Protein AF-E1ZDJ0-F1 (afdb_monomer_lite)

InterPro domains:
  IPR007109 Brix domain [PS50833] (100-197)
  IPR044281 U3 snoRNP protein/Ribosome production factor 1 [PTHR22734] (3-136)

Secondary structure (DSSP, 8-state):
-HHHHHHHHHHHHHHHHHHHHHHHHHHHHHHHHHHHTTEEEPTT-SSEEEPTT---PPPPTTTTTTHHHHHHHHHT--TTTSSPPP-TTGGGTTBTTB---EEEE--SS--HHHHHHHHHHHHHSTTEEEE--SS-PPPPP--------S--------EEESS-TT-TTSPEEEE--TTSTTGGG-GGG--------

pLDDT: mean 73.9, std 16.55, range [31.48, 92.75]

Organism: Chlorella variabilis (NCBI:txid554065)

Sequence (197 aa):
MLRRNARLRREFLFRKSLEGKEKELYEKKRKIRQALEGAFWVPGTAELMLRAGGEGKPIPSELRREEAELRHQVELEDDNTAVPRTHIDDEYAHAGERDPKILITTSRDPSSRLVQFAKEVKLLFPNSQRVNRGGMMPKGAKSITLKECGPRFELKLYQIKLGTLDQPHAENEFVLRSYTNSAKRSKLATAEDEEQQ

Foldseek 3Di:
DVVVVVVVVVVVVVVVVCVVVLVVLLVLLVLLCLLCVQWDDDPPDPDTDGDVPDPSDPRPPVCVVVNVVSVVVNVVDDPVSNDDDDVPPPVCPVPPVDDDQAEQEDPQDDDPVVVVVSVLVQVVDPNYDYDYHYPDDDDDDDDDDDDDRHDDDDDFDAWDFPDDPVCPPTDTPDGQDCPDPCSVVPCVRPVDDDPDD

Radius of gyration: 28.01 Å; chains: 1; bounding box: 64×39×76 Å

Structure (mmCIF, N/CA/C/O backbone):
data_AF-E1ZDJ0-F1
#
_entry.id   AF-E1ZDJ0-F1
#
loop_
_atom_site.group_PDB
_atom_site.id
_atom_site.type_symbol
_atom_site.label_atom_id
_atom_site.label_alt_id
_atom_site.label_comp_id
_atom_site.label_asym_id
_atom_site.label_entity_id
_atom_site.label_seq_id
_atom_site.pdbx_PDB_ins_code
_atom_site.Cartn_x
_atom_site.Cartn_y
_atom_site.Cartn_z
_atom_site.occupancy
_atom_site.B_iso_or_equiv
_atom_site.auth_seq_id
_atom_site.auth_comp_id
_atom_site.auth_asym_id
_atom_site.auth_atom_id
_atom_site.pdbx_PDB_model_num
ATOM 1 N N . MET A 1 1 ? -13.576 10.595 -16.406 1.00 73.25 1 MET A N 1
ATOM 2 C CA . MET A 1 1 ? -12.765 9.506 -15.806 1.00 73.25 1 MET A CA 1
ATOM 3 C C . MET A 1 1 ? -11.817 10.009 -14.716 1.00 73.25 1 MET A C 1
ATOM 5 O O . MET A 1 1 ? -12.014 9.625 -13.574 1.00 73.25 1 MET A O 1
ATOM 9 N N . LEU A 1 2 ? -10.880 10.929 -14.993 1.00 83.12 2 LEU A N 1
ATOM 10 C CA . LEU A 1 2 ? -9.901 11.414 -13.993 1.00 83.12 2 LEU A CA 1
ATOM 11 C C . LEU A 1 2 ? -10.527 11.975 -12.699 1.00 83.12 2 LEU A C 1
ATOM 13 O O . LEU A 1 2 ? -10.100 11.627 -11.602 1.00 83.12 2 LEU A O 1
ATOM 17 N N . ARG A 1 3 ? -11.604 12.768 -12.812 1.00 88.88 3 ARG A N 1
ATOM 18 C CA . ARG A 1 3 ? -12.338 13.302 -11.647 1.00 88.88 3 ARG A CA 1
ATOM 19 C C . ARG A 1 3 ? -12.961 12.211 -10.768 1.00 88.88 3 ARG A C 1
ATOM 21 O O . ARG A 1 3 ? -12.989 12.366 -9.553 1.00 88.88 3 ARG A O 1
ATOM 28 N N . ARG A 1 4 ? -13.426 11.107 -11.368 1.00 91.00 4 ARG A N 1
ATOM 29 C CA . ARG A 1 4 ? -14.005 9.965 -10.641 1.00 91.00 4 ARG A CA 1
ATOM 30 C C . ARG A 1 4 ? -12.936 9.286 -9.791 1.00 91.00 4 ARG A C 1
ATOM 32 O O . ARG A 1 4 ? -13.157 9.103 -8.604 1.00 91.00 4 ARG A O 1
ATOM 39 N N . ASN A 1 5 ? -11.766 9.002 -10.362 1.00 88.69 5 ASN A N 1
ATOM 40 C CA . ASN A 1 5 ? -10.668 8.349 -9.640 1.00 88.69 5 ASN A CA 1
ATOM 41 C C . ASN A 1 5 ? -10.152 9.224 -8.486 1.00 88.69 5 ASN A C 1
ATOM 43 O O . ASN A 1 5 ? -9.936 8.733 -7.383 1.00 88.69 5 ASN A O 1
ATOM 47 N N . ALA A 1 6 ? -10.035 10.537 -8.711 1.00 88.06 6 ALA A N 1
ATOM 48 C CA . ALA A 1 6 ? -9.664 11.486 -7.661 1.00 88.06 6 ALA A CA 1
ATOM 49 C C . ALA A 1 6 ? -10.720 11.599 -6.544 1.00 88.06 6 ALA A C 1
ATOM 51 O O . ALA A 1 6 ? -10.380 11.900 -5.402 1.00 88.06 6 ALA A O 1
ATOM 52 N N . ARG A 1 7 ? -12.006 11.392 -6.858 1.00 92.75 7 ARG A N 1
ATOM 53 C CA . ARG A 1 7 ? -13.079 11.334 -5.858 1.00 92.75 7 ARG A CA 1
ATOM 54 C C . ARG A 1 7 ? -13.011 10.036 -5.051 1.00 92.75 7 ARG A C 1
ATOM 56 O O . A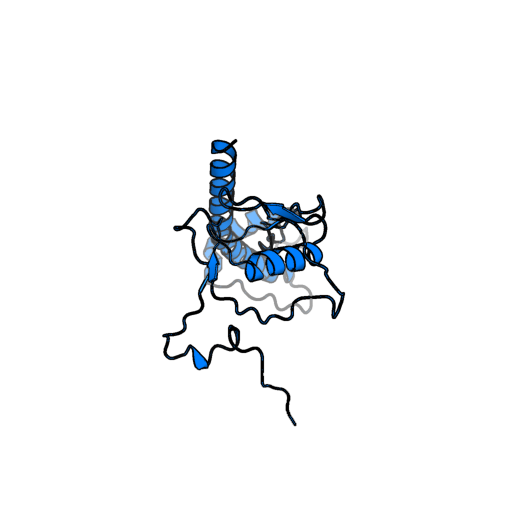RG A 1 7 ? -12.916 10.118 -3.836 1.00 92.75 7 ARG A O 1
ATOM 63 N N . LEU A 1 8 ? -12.953 8.883 -5.722 1.00 90.38 8 LEU A N 1
ATOM 64 C CA . LEU A 1 8 ? -12.869 7.562 -5.081 1.00 90.38 8 LEU A CA 1
ATOM 65 C C . LEU A 1 8 ? -11.675 7.466 -4.124 1.00 90.38 8 LEU A C 1
ATOM 67 O O . LEU A 1 8 ? -11.812 6.974 -3.013 1.00 90.38 8 LEU A O 1
ATOM 71 N N . ARG A 1 9 ? -10.516 8.012 -4.514 1.00 88.62 9 ARG A N 1
ATOM 72 C CA . ARG A 1 9 ? -9.346 8.070 -3.629 1.00 88.62 9 ARG A CA 1
ATOM 73 C C . ARG A 1 9 ? -9.594 8.917 -2.377 1.00 88.62 9 ARG A C 1
ATOM 75 O O . ARG A 1 9 ? -9.158 8.539 -1.299 1.00 88.62 9 ARG A O 1
ATOM 82 N N . ARG A 1 10 ? -10.255 10.073 -2.507 1.00 89.38 10 ARG A N 1
ATOM 83 C CA . ARG A 1 10 ? -10.573 10.933 -1.354 1.00 89.38 10 ARG A CA 1
ATOM 84 C C . ARG A 1 10 ? -11.562 10.260 -0.409 1.00 89.38 10 ARG A C 1
ATOM 86 O O . ARG A 1 10 ? -11.365 10.323 0.795 1.00 89.38 10 ARG A O 1
ATOM 93 N N . GLU A 1 11 ? -12.573 9.595 -0.961 1.00 89.56 11 GLU A N 1
ATOM 94 C CA . GLU A 1 11 ? -13.534 8.793 -0.195 1.00 89.56 11 GLU A CA 1
ATOM 95 C C . GLU A 1 11 ? -12.824 7.658 0.559 1.00 89.56 11 GLU A C 1
ATOM 97 O O . GLU A 1 11 ? -13.051 7.487 1.753 1.00 89.56 11 GLU A O 1
ATOM 102 N N . PHE A 1 12 ? -11.898 6.953 -0.100 1.00 88.44 12 PHE A N 1
ATOM 103 C CA . PHE A 1 12 ? -11.077 5.911 0.521 1.00 88.44 12 PHE A CA 1
ATOM 104 C C . PHE A 1 12 ? -10.224 6.443 1.681 1.00 88.44 12 PHE A C 1
ATOM 106 O O . PHE A 1 12 ? -10.291 5.913 2.786 1.00 88.44 12 PHE A O 1
ATOM 113 N N . LEU A 1 13 ? -9.471 7.528 1.466 1.00 88.88 13 LEU A N 1
ATOM 114 C CA . LEU A 1 13 ? -8.640 8.132 2.515 1.00 88.88 13 LEU A CA 1
ATOM 115 C C . LEU A 1 13 ? -9.479 8.634 3.695 1.00 88.88 13 LEU A C 1
ATOM 117 O O . LEU A 1 13 ? -9.077 8.489 4.847 1.00 88.88 13 LEU A O 1
ATOM 121 N N . PHE A 1 14 ? -10.656 9.198 3.418 1.00 89.31 14 PHE A N 1
ATOM 122 C CA . PHE A 1 14 ? -11.578 9.631 4.460 1.00 89.31 14 PHE A CA 1
ATOM 123 C C . PHE A 1 14 ? -12.092 8.445 5.284 1.00 89.31 14 PHE A C 1
ATOM 125 O O . PHE A 1 14 ? -12.012 8.490 6.511 1.00 89.31 14 PHE A O 1
ATOM 132 N N . ARG A 1 15 ? -12.529 7.361 4.631 1.00 86.00 15 ARG A N 1
ATOM 133 C CA . ARG A 1 15 ? -12.943 6.123 5.307 1.00 86.00 15 ARG A CA 1
ATOM 134 C C . ARG A 1 15 ? -11.819 5.569 6.186 1.00 86.00 15 ARG A C 1
ATOM 136 O O . ARG A 1 15 ? -12.031 5.379 7.377 1.00 86.00 15 ARG A O 1
ATOM 143 N N . LYS A 1 16 ? -10.605 5.460 5.641 1.00 85.06 16 LYS A N 1
ATOM 144 C CA . LYS A 1 16 ? -9.411 5.016 6.375 1.00 85.06 16 LYS A CA 1
ATOM 145 C C . LYS A 1 16 ? -9.106 5.887 7.601 1.00 85.06 16 LYS A C 1
ATOM 147 O O . LYS A 1 16 ? -8.655 5.386 8.624 1.00 85.06 16 LYS A O 1
ATOM 152 N N . SER A 1 17 ? -9.368 7.195 7.526 1.00 85.94 17 SER A N 1
ATOM 153 C CA . SER A 1 17 ? -9.165 8.107 8.661 1.00 85.94 17 SER A CA 1
ATOM 154 C C . SER A 1 17 ? -10.190 7.931 9.789 1.00 85.94 17 SER A C 1
ATOM 156 O O . SER A 1 17 ? -9.873 8.196 10.950 1.00 85.94 17 SER A O 1
ATOM 158 N N . LEU A 1 18 ? -11.408 7.479 9.470 1.00 86.56 18 LEU A N 1
ATOM 159 C CA . LEU A 1 18 ? -12.453 7.214 10.462 1.00 86.56 18 LEU A CA 1
ATOM 160 C C . LEU A 1 18 ? -12.207 5.907 11.216 1.00 86.56 18 LEU A C 1
ATOM 162 O O . LEU A 1 18 ? -12.524 5.837 12.401 1.00 86.56 18 LEU A O 1
ATOM 166 N N . GLU A 1 19 ? -11.553 4.932 10.584 1.00 80.25 19 GLU A N 1
ATOM 167 C CA . GLU A 1 19 ? -11.269 3.626 11.187 1.00 80.25 19 GLU A CA 1
ATOM 168 C C . GLU A 1 19 ? -10.539 3.715 12.528 1.00 80.25 19 GLU A C 1
ATOM 170 O O . GLU A 1 19 ? -10.785 2.896 13.402 1.00 80.25 19 GLU A O 1
ATOM 175 N N . GLY A 1 20 ? -9.641 4.687 12.725 1.00 82.12 20 GLY A N 1
ATOM 176 C CA . GLY A 1 20 ? -8.967 4.863 14.017 1.00 82.12 20 GLY A CA 1
ATOM 177 C C . GLY A 1 20 ? -9.962 5.152 15.145 1.00 82.12 20 GLY A C 1
ATOM 178 O O . GLY A 1 20 ? -9.949 4.487 16.178 1.00 82.12 20 GLY A O 1
ATOM 179 N N . LYS A 1 21 ? -10.892 6.081 14.898 1.00 85.44 21 LYS A N 1
ATOM 180 C CA . LYS A 1 21 ? -11.954 6.443 15.847 1.00 85.44 21 LYS A CA 1
ATOM 181 C C . LYS A 1 21 ? -12.952 5.303 16.028 1.00 85.44 21 LYS A C 1
ATOM 183 O O . LYS A 1 21 ? -13.391 5.035 17.141 1.00 85.44 21 LYS A O 1
ATOM 188 N N . GLU A 1 22 ? -13.300 4.616 14.943 1.00 83.81 22 GLU A N 1
ATOM 189 C CA . GLU A 1 22 ? -14.196 3.459 14.982 1.00 83.81 22 GLU A CA 1
ATOM 190 C C . GLU A 1 22 ? -13.573 2.281 15.738 1.00 83.81 22 GLU A C 1
ATOM 192 O O . GLU A 1 22 ? -14.275 1.622 16.497 1.00 83.81 22 GLU A O 1
ATOM 197 N N . LYS A 1 23 ? -12.259 2.053 15.616 1.00 83.50 23 LYS A N 1
ATOM 198 C CA . LYS A 1 23 ? -11.522 1.050 16.402 1.00 83.50 23 LYS A CA 1
ATOM 199 C C . LYS A 1 23 ? -11.533 1.381 17.888 1.00 83.50 23 LYS A C 1
ATOM 201 O O . LYS A 1 23 ? -11.819 0.499 18.690 1.00 83.50 23 LYS A O 1
ATOM 206 N N . GLU A 1 24 ? -11.286 2.635 18.259 1.00 85.88 24 GLU A N 1
ATOM 207 C CA . GLU A 1 24 ? -11.377 3.075 19.658 1.00 85.88 24 GLU A CA 1
ATOM 208 C C . GLU A 1 24 ? -12.790 2.866 20.221 1.00 85.88 24 GLU A C 1
ATOM 210 O O . GLU A 1 24 ? -12.958 2.298 21.303 1.00 85.88 24 GLU A O 1
ATOM 215 N N . LEU A 1 25 ? -13.822 3.271 19.473 1.00 86.75 25 LEU A N 1
ATOM 216 C CA . LEU A 1 25 ? -15.219 3.040 19.848 1.00 86.75 25 LEU A CA 1
ATOM 217 C C . LEU A 1 25 ? -15.532 1.546 19.960 1.00 86.75 25 LEU A C 1
ATOM 219 O O . LEU A 1 25 ? -16.156 1.124 20.933 1.00 86.75 25 LEU A O 1
ATOM 223 N N . TYR A 1 26 ? -15.064 0.739 19.012 1.00 83.75 26 TYR A N 1
ATOM 224 C CA . TYR A 1 26 ? -15.229 -0.708 19.032 1.00 83.75 26 TYR A CA 1
ATOM 225 C C . TYR A 1 26 ? -14.578 -1.338 20.267 1.00 83.75 26 TYR A C 1
ATOM 227 O O . TYR A 1 26 ? -15.198 -2.161 20.935 1.00 83.75 26 TYR A O 1
ATOM 235 N N . GLU A 1 27 ? -13.365 -0.928 20.640 1.00 85.94 27 GLU A N 1
ATOM 236 C CA . GLU A 1 27 ? -12.704 -1.413 21.854 1.00 85.94 27 GLU A CA 1
ATOM 237 C C . GLU A 1 27 ? -13.480 -1.051 23.124 1.00 85.94 27 GLU A C 1
ATOM 239 O O . GLU A 1 27 ? -13.607 -1.889 24.024 1.00 85.94 27 GLU A O 1
ATOM 244 N N . LYS A 1 28 ? -14.041 0.165 23.196 1.00 87.44 28 LYS A N 1
ATOM 245 C CA . LYS A 1 28 ? -14.922 0.583 24.299 1.00 87.44 28 LYS A CA 1
ATOM 246 C C . LYS A 1 28 ? -16.179 -0.289 24.367 1.00 87.44 28 LYS A C 1
ATOM 248 O O . LYS A 1 28 ? -16.487 -0.834 25.428 1.00 87.44 28 LYS A O 1
ATOM 253 N N . LYS A 1 29 ? -16.864 -0.486 23.235 1.00 85.00 29 LYS A N 1
ATOM 254 C CA . LYS A 1 29 ? -18.058 -1.343 23.139 1.00 85.00 29 LYS A CA 1
ATOM 255 C C . LYS A 1 29 ? -17.748 -2.795 23.491 1.00 85.00 29 LYS A C 1
ATOM 257 O O . LYS A 1 29 ? -18.495 -3.404 24.249 1.00 85.00 29 LYS A O 1
ATOM 262 N N . ARG A 1 30 ? -16.611 -3.333 23.037 1.00 84.38 30 ARG A N 1
ATOM 263 C CA . ARG A 1 30 ? -16.154 -4.694 23.361 1.00 84.38 30 ARG A CA 1
ATOM 264 C C . ARG A 1 30 ? -15.935 -4.877 24.862 1.00 84.38 30 ARG A C 1
ATOM 266 O O . ARG A 1 30 ? -16.351 -5.894 25.407 1.00 84.38 30 ARG A O 1
ATOM 273 N N . LYS A 1 31 ? -15.320 -3.900 25.540 1.00 84.25 31 LYS A N 1
ATOM 274 C CA . LYS A 1 31 ? -15.133 -3.925 27.004 1.00 84.25 31 LYS A CA 1
ATOM 275 C C . LYS A 1 31 ? -16.471 -3.925 27.751 1.00 84.25 31 LYS A C 1
ATOM 277 O O . LYS A 1 31 ? -16.612 -4.657 28.724 1.00 84.25 31 LYS A O 1
ATOM 282 N N . ILE A 1 32 ? -17.450 -3.146 27.286 1.00 81.88 32 ILE A N 1
ATOM 283 C CA . ILE A 1 32 ? -18.802 -3.116 27.870 1.00 81.88 32 ILE A CA 1
ATOM 284 C C . ILE A 1 32 ? -19.537 -4.431 27.610 1.00 81.88 32 ILE A C 1
ATOM 286 O O . ILE A 1 32 ? -20.083 -5.006 28.544 1.00 81.88 32 ILE A O 1
ATOM 290 N N . ARG A 1 33 ? -19.492 -4.958 26.382 1.00 78.81 33 ARG A N 1
ATOM 291 C CA . ARG A 1 33 ? -20.081 -6.258 26.029 1.00 78.81 33 ARG A CA 1
ATOM 292 C C . ARG A 1 33 ? -19.509 -7.380 26.902 1.00 78.81 33 ARG A C 1
ATOM 294 O O . ARG A 1 33 ? -20.277 -8.142 27.469 1.00 78.81 33 ARG A O 1
ATOM 301 N N . GLN A 1 34 ? -18.191 -7.401 27.110 1.00 81.62 34 GLN A N 1
ATOM 302 C CA . GLN A 1 34 ? -17.525 -8.361 27.996 1.00 81.62 34 GLN A CA 1
ATOM 303 C C . GLN A 1 34 ? -17.937 -8.207 29.473 1.00 81.62 34 GLN A C 1
ATOM 305 O O . GLN A 1 34 ? -18.025 -9.200 30.190 1.00 81.62 34 GLN A O 1
ATOM 310 N N . ALA A 1 35 ? -18.181 -6.979 29.943 1.00 76.50 35 ALA A N 1
ATOM 311 C CA . ALA A 1 35 ? -18.675 -6.732 31.300 1.00 76.50 35 ALA A CA 1
ATOM 312 C C . ALA A 1 35 ? -20.151 -7.147 31.468 1.00 76.50 35 ALA A C 1
ATOM 314 O O . ALA A 1 35 ? -20.534 -7.632 32.530 1.00 76.50 35 ALA A O 1
ATOM 315 N N . LEU A 1 36 ? -20.964 -6.989 30.416 1.00 72.62 36 LEU A N 1
ATOM 316 C CA . LEU A 1 36 ? -22.390 -7.331 30.397 1.00 72.62 36 LEU A CA 1
ATOM 317 C C . LEU A 1 36 ? -22.660 -8.822 30.149 1.00 72.62 36 LEU A C 1
ATOM 319 O O . LEU A 1 36 ? -23.619 -9.345 30.698 1.00 72.62 36 LEU A O 1
ATOM 323 N N . GLU A 1 37 ? -21.822 -9.537 29.393 1.00 66.31 37 GLU A N 1
ATOM 324 C CA . GLU A 1 37 ? -21.969 -10.989 29.156 1.00 66.31 37 GLU A CA 1
ATOM 325 C C . GLU A 1 37 ? -21.966 -11.820 30.453 1.00 66.31 37 GLU A C 1
ATOM 327 O O . GLU A 1 37 ? -22.500 -12.929 30.486 1.00 66.31 37 GLU A O 1
ATOM 332 N N . GLY A 1 38 ? -21.404 -11.287 31.544 1.00 56.62 38 GLY A N 1
ATOM 333 C CA . GLY A 1 38 ? -21.457 -11.904 32.872 1.00 56.62 38 GLY A CA 1
ATOM 334 C C . GLY A 1 38 ? -22.779 -11.709 33.628 1.00 56.62 38 GLY A C 1
ATOM 335 O O . GLY A 1 38 ? -22.979 -12.351 34.662 1.00 56.62 38 GLY A O 1
ATOM 336 N N . ALA A 1 39 ? -23.675 -10.844 33.144 1.00 54.34 39 ALA A N 1
ATOM 337 C CA . ALA A 1 39 ? -24.858 -10.393 33.865 1.00 54.34 39 ALA A CA 1
ATOM 338 C C . ALA A 1 39 ? -26.111 -10.494 32.969 1.00 54.34 39 ALA A C 1
ATOM 340 O O . ALA A 1 39 ? -26.294 -9.726 32.027 1.00 54.34 39 ALA A O 1
ATOM 341 N N . PHE A 1 40 ? -26.991 -11.457 33.258 1.00 43.06 40 PHE A N 1
ATOM 342 C CA . PHE A 1 40 ? -28.223 -11.673 32.494 1.00 43.06 40 PHE A CA 1
ATOM 343 C C . PHE A 1 40 ? -29.413 -10.975 33.168 1.00 43.06 40 PHE A C 1
ATOM 345 O O . PHE A 1 40 ? -29.548 -10.995 34.395 1.00 43.06 40 PHE A O 1
ATOM 352 N N . TRP A 1 41 ? -30.289 -10.362 32.366 1.00 42.88 41 TRP A N 1
ATOM 353 C CA . TRP A 1 41 ? -31.555 -9.796 32.836 1.00 42.88 41 TRP A CA 1
ATOM 354 C C . TRP A 1 41 ? -32.632 -10.883 32.871 1.00 42.88 41 TRP A C 1
ATOM 356 O O . TRP A 1 41 ? -32.942 -11.481 31.842 1.00 42.88 41 TRP A O 1
ATOM 366 N N . VAL A 1 42 ? -33.208 -11.136 34.048 1.00 42.78 42 VAL A N 1
ATOM 367 C CA . VAL A 1 42 ? -34.313 -12.088 34.215 1.00 42.78 42 VAL A CA 1
ATOM 368 C C . VAL A 1 42 ? -35.640 -11.311 34.225 1.00 42.78 42 VAL A C 1
ATOM 370 O O . VAL A 1 42 ? -35.836 -10.463 35.099 1.00 42.78 42 VAL A O 1
ATOM 373 N N . PRO A 1 43 ? -36.571 -11.579 33.288 1.00 37.06 43 PRO A N 1
ATOM 374 C CA . PRO A 1 43 ? -37.876 -10.927 33.284 1.00 37.06 43 PRO A CA 1
ATOM 375 C C . PRO A 1 43 ? -38.655 -11.249 34.567 1.00 37.06 43 PRO A C 1
ATOM 377 O O . PRO A 1 43 ? -38.845 -12.416 34.900 1.00 37.06 43 PRO A O 1
ATOM 380 N N . GLY A 1 44 ? -39.139 -10.221 35.271 1.00 49.00 44 GLY A N 1
ATOM 381 C CA . GLY A 1 44 ? -39.943 -10.365 36.496 1.00 49.00 44 GLY A CA 1
ATOM 382 C C . GLY A 1 44 ? -39.191 -10.111 37.807 1.00 49.00 44 GLY A C 1
ATOM 383 O O . GLY A 1 44 ? -39.827 -9.987 38.851 1.00 49.00 44 GLY A O 1
ATOM 384 N N . THR A 1 45 ? -37.868 -9.944 37.763 1.00 47.22 45 THR A N 1
ATOM 385 C CA . THR A 1 45 ? -37.051 -9.513 38.906 1.00 47.22 45 THR A CA 1
ATOM 386 C C . THR A 1 45 ? -36.322 -8.217 38.562 1.00 47.22 45 THR A C 1
ATOM 388 O O . THR A 1 45 ? -35.763 -8.086 37.478 1.00 47.22 45 THR A O 1
ATOM 391 N N . ALA A 1 46 ? -36.300 -7.249 39.482 1.00 43.56 46 ALA A N 1
ATOM 392 C CA . ALA A 1 46 ? -35.565 -5.991 39.301 1.00 43.56 46 ALA A CA 1
ATOM 393 C C . ALA A 1 46 ? -34.028 -6.157 39.392 1.00 43.56 46 ALA A C 1
ATOM 395 O O . ALA A 1 46 ? -33.298 -5.176 39.272 1.00 43.56 46 ALA A O 1
ATOM 396 N N . GLU A 1 47 ? -33.535 -7.383 39.601 1.00 44.16 47 GLU A N 1
ATOM 397 C CA . GLU A 1 47 ? -32.117 -7.711 39.755 1.00 44.16 47 GLU A CA 1
ATOM 398 C C . GLU A 1 47 ? -31.520 -8.347 38.493 1.00 44.16 47 GLU A C 1
ATOM 400 O O . GLU A 1 47 ? -32.110 -9.225 37.862 1.00 44.16 47 GLU A O 1
ATOM 405 N N . LEU A 1 48 ? -30.300 -7.919 38.160 1.00 50.28 48 LEU A N 1
ATOM 406 C CA . LEU A 1 48 ? -29.418 -8.603 37.217 1.00 50.28 48 LEU A CA 1
ATOM 407 C C . LEU A 1 48 ? -28.768 -9.793 37.933 1.00 50.28 48 LEU A C 1
ATOM 409 O O . LEU A 1 48 ? -28.034 -9.601 38.903 1.00 50.28 48 LEU A O 1
ATOM 413 N N . MET A 1 49 ? -29.014 -11.016 37.458 1.00 44.38 49 MET A N 1
ATOM 414 C CA . MET A 1 49 ? -28.410 -12.215 38.043 1.00 44.38 49 MET A CA 1
ATOM 415 C C . MET A 1 49 ? -27.069 -12.501 37.355 1.00 44.38 49 MET A C 1
ATOM 417 O O . MET A 1 49 ? -26.997 -12.665 36.133 1.00 44.38 49 MET A O 1
ATOM 421 N N . LEU A 1 50 ? -25.994 -12.568 38.147 1.00 50.75 50 LEU A N 1
ATOM 422 C CA . LEU A 1 50 ? -24.703 -13.091 37.699 1.00 50.75 50 LEU A CA 1
ATOM 423 C C . LEU A 1 50 ? -24.858 -14.575 37.369 1.00 50.75 50 LEU A C 1
ATOM 425 O O . LEU A 1 50 ? -25.369 -15.346 38.185 1.00 50.75 50 LEU A O 1
ATOM 429 N N . ARG A 1 51 ? -24.400 -14.998 36.185 1.00 45.16 51 ARG A N 1
ATOM 430 C CA . ARG A 1 51 ? -24.342 -16.427 35.851 1.00 45.16 51 ARG A CA 1
ATOM 431 C C . ARG A 1 51 ? -23.495 -17.115 36.922 1.00 45.16 51 ARG A C 1
ATOM 433 O O . ARG A 1 51 ? -22.383 -16.667 37.189 1.00 45.16 51 ARG A O 1
ATOM 440 N N . ALA A 1 52 ? -24.014 -18.173 37.544 1.00 36.97 52 ALA A N 1
ATOM 441 C CA . ALA A 1 52 ? -23.289 -18.918 38.570 1.00 36.97 52 ALA A CA 1
ATOM 442 C C . ALA A 1 52 ? -21.896 -19.322 38.038 1.00 36.97 52 ALA A C 1
ATOM 444 O O . ALA A 1 52 ? -21.795 -20.136 37.122 1.00 36.97 52 ALA A O 1
ATOM 445 N N . GLY A 1 53 ? -20.843 -18.687 38.567 1.00 44.31 53 GLY A N 1
ATOM 446 C CA . GLY A 1 53 ? -19.442 -18.886 38.169 1.00 44.31 53 GLY A CA 1
ATOM 447 C C . GLY A 1 53 ? -18.807 -17.797 37.287 1.00 44.31 53 GLY A C 1
ATOM 448 O O . GLY A 1 53 ? -17.623 -17.902 36.983 1.00 44.31 53 GLY A O 1
ATOM 449 N N . GLY A 1 54 ? -19.539 -16.758 36.876 1.00 43.97 54 GLY A N 1
ATOM 450 C CA . GLY A 1 54 ? -18.982 -15.628 36.131 1.00 43.97 54 GLY A CA 1
ATOM 451 C C . GLY A 1 54 ? -18.555 -14.497 37.060 1.00 43.97 54 GLY A C 1
ATOM 452 O O . GLY A 1 54 ? -19.397 -13.884 37.707 1.00 43.97 54 GLY A O 1
ATOM 453 N N . GLU A 1 55 ? -17.264 -14.177 37.117 1.00 46.47 55 GLU A N 1
ATOM 454 C CA . GLU A 1 55 ? -16.809 -12.911 37.695 1.00 46.47 55 GLU A CA 1
ATOM 455 C C . GLU A 1 55 ? -17.333 -11.767 36.816 1.00 46.47 55 GLU A C 1
ATOM 457 O O . GLU A 1 55 ? -16.748 -11.453 35.777 1.00 46.47 55 GLU A O 1
ATOM 462 N N . GLY A 1 56 ? -18.456 -11.151 37.191 1.00 53.56 56 GLY A N 1
ATOM 463 C CA . GLY A 1 56 ? -18.901 -9.900 36.581 1.00 53.56 56 GLY A CA 1
ATOM 464 C C . GLY A 1 56 ? -17.867 -8.830 36.884 1.00 53.56 56 GLY A C 1
ATOM 465 O O . GLY A 1 56 ? -17.886 -8.211 37.948 1.00 53.56 56 GLY A O 1
ATOM 466 N N . LYS A 1 57 ? -16.906 -8.663 35.974 1.00 66.56 57 LYS A N 1
ATOM 467 C CA . LYS A 1 57 ? -15.858 -7.661 36.126 1.00 66.56 57 LYS A CA 1
ATOM 468 C C . LYS A 1 57 ? -16.533 -6.290 36.185 1.00 66.56 57 LYS A C 1
ATOM 470 O O . LYS A 1 57 ? -17.310 -5.969 35.284 1.00 66.56 57 LYS A O 1
ATOM 475 N N . PRO A 1 58 ? -16.266 -5.481 37.225 1.00 70.25 58 PRO A N 1
ATOM 476 C CA . PRO A 1 58 ? -16.866 -4.164 37.334 1.00 70.25 58 PRO A CA 1
ATOM 477 C C . PRO A 1 58 ? -16.469 -3.326 36.121 1.00 70.25 58 PRO A C 1
ATOM 479 O O . PRO A 1 58 ? -15.321 -3.366 35.671 1.00 70.25 58 PRO A O 1
ATOM 482 N N . ILE A 1 59 ? -17.423 -2.550 35.610 1.00 75.06 59 ILE A N 1
ATOM 483 C CA . ILE A 1 59 ? -17.188 -1.666 34.471 1.00 75.06 59 ILE A CA 1
ATOM 484 C C . ILE A 1 59 ? -16.031 -0.715 34.820 1.00 75.06 59 ILE A C 1
ATOM 486 O O . ILE A 1 59 ? -16.055 -0.105 35.906 1.00 75.06 59 ILE A O 1
ATOM 490 N N . PRO A 1 60 ? -15.021 -0.586 33.933 1.00 78.38 60 PRO A N 1
ATOM 491 C CA . PRO A 1 60 ? -13.899 0.319 34.137 1.00 78.38 60 PRO A CA 1
ATOM 492 C C . PRO A 1 60 ? -14.381 1.726 34.493 1.00 78.38 60 PRO A C 1
ATOM 494 O O . PRO A 1 60 ? -15.313 2.244 33.879 1.00 78.38 60 PRO A O 1
ATOM 497 N N . SER A 1 61 ? -13.739 2.358 35.475 1.00 77.69 61 SER A N 1
ATOM 498 C CA . SER A 1 61 ? -14.116 3.687 35.981 1.00 77.69 61 SER A CA 1
ATOM 499 C C . SER A 1 61 ? -14.185 4.756 34.884 1.00 77.69 61 SER A C 1
ATOM 501 O O . SER A 1 61 ? -15.030 5.646 34.957 1.00 77.69 61 SER A O 1
ATOM 503 N N . GLU A 1 62 ? -13.349 4.631 33.854 1.00 81.25 62 GLU A N 1
ATOM 504 C CA . GLU A 1 62 ? -13.288 5.513 32.682 1.00 81.25 62 GLU A CA 1
ATOM 505 C C . GLU A 1 62 ? -14.549 5.447 31.806 1.00 81.25 62 GLU A C 1
ATOM 507 O O . GLU A 1 62 ? -14.933 6.448 31.210 1.00 81.25 62 GLU A O 1
ATOM 512 N N . LEU A 1 63 ? -15.222 4.291 31.753 1.00 81.25 63 LEU A N 1
ATOM 513 C CA . LEU A 1 63 ? -16.378 4.062 30.880 1.00 81.25 63 LEU A CA 1
ATOM 514 C C . LEU A 1 63 ? -17.719 4.334 31.569 1.00 81.25 63 LEU A C 1
ATOM 516 O O . LEU A 1 63 ? -18.727 4.425 30.884 1.00 81.25 63 LEU A O 1
ATOM 520 N N . ARG A 1 64 ? -17.750 4.529 32.896 1.00 77.00 64 ARG A N 1
ATOM 521 C CA . ARG A 1 64 ? -19.001 4.700 33.668 1.00 77.00 64 ARG A CA 1
ATOM 522 C C . ARG A 1 64 ? -19.839 5.913 33.257 1.00 77.00 64 ARG A C 1
ATOM 524 O O . ARG A 1 64 ? -21.051 5.888 33.413 1.00 77.00 64 ARG A O 1
ATOM 531 N N . ARG A 1 65 ? -19.214 6.988 32.758 1.00 82.25 65 ARG A N 1
ATOM 532 C CA . ARG A 1 65 ? -19.949 8.176 32.274 1.00 82.25 65 ARG A CA 1
ATOM 533 C C . ARG A 1 65 ? -20.574 7.953 30.895 1.00 82.25 65 ARG A C 1
ATOM 535 O O . ARG A 1 65 ? -21.674 8.428 30.658 1.00 82.25 65 ARG A O 1
ATOM 542 N N . GLU A 1 66 ? -19.875 7.234 30.017 1.00 81.25 66 GLU A N 1
ATOM 543 C CA . GLU A 1 66 ? -20.286 6.950 28.629 1.00 81.25 66 GLU A CA 1
ATOM 544 C C . GLU A 1 66 ? -21.082 5.633 28.511 1.00 81.25 66 GLU A C 1
ATOM 546 O O . GLU A 1 66 ? -21.550 5.271 27.434 1.00 81.25 66 GLU A O 1
ATOM 551 N N . GLU A 1 67 ? -21.242 4.902 29.619 1.00 81.50 67 GLU A N 1
ATOM 552 C CA . GLU A 1 67 ? -21.827 3.561 29.662 1.00 81.50 67 GLU A CA 1
ATOM 553 C C . GLU A 1 67 ? -23.245 3.528 29.096 1.00 81.50 67 GLU A C 1
ATOM 555 O O . GLU A 1 67 ? -23.548 2.681 28.259 1.00 81.50 67 GLU A O 1
ATOM 560 N N . ALA A 1 68 ? -24.106 4.451 29.533 1.00 81.81 68 ALA A N 1
ATOM 561 C CA . ALA A 1 68 ? -25.509 4.475 29.130 1.00 81.81 68 ALA A CA 1
ATOM 562 C C . ALA A 1 68 ? -25.663 4.655 27.609 1.00 81.81 68 ALA A C 1
ATOM 564 O O . ALA A 1 68 ? -26.464 3.968 26.976 1.00 81.81 68 ALA A O 1
ATOM 565 N N . GLU A 1 69 ? -24.849 5.530 27.014 1.00 85.44 69 GLU A N 1
ATOM 566 C CA . GLU A 1 69 ? -24.855 5.791 25.573 1.00 85.44 69 GLU A CA 1
ATOM 567 C C . GLU A 1 69 ? -24.290 4.608 24.781 1.00 85.44 69 GLU A C 1
ATOM 569 O O . GLU A 1 69 ? -24.888 4.171 23.796 1.00 85.44 69 GLU A O 1
ATOM 574 N N . LEU A 1 70 ? -23.159 4.050 25.221 1.00 82.94 70 LEU A N 1
ATOM 575 C CA . LEU A 1 70 ? -22.528 2.909 24.559 1.00 82.94 70 LEU A CA 1
ATOM 576 C C . LEU A 1 70 ? -23.391 1.648 24.652 1.00 82.94 70 LEU A C 1
ATOM 578 O O . LEU A 1 70 ? -23.442 0.881 23.694 1.00 82.94 70 LEU A O 1
ATOM 582 N N . ARG A 1 71 ? -24.104 1.450 25.764 1.00 81.38 71 ARG A N 1
ATOM 583 C CA . ARG A 1 71 ? -25.038 0.335 25.943 1.00 81.38 71 ARG A CA 1
ATOM 584 C C . ARG A 1 71 ? -26.200 0.413 24.957 1.00 81.38 71 ARG A C 1
ATOM 586 O O . ARG A 1 71 ? -26.476 -0.577 24.290 1.00 81.38 71 ARG A O 1
ATOM 593 N N . HIS A 1 72 ? -26.805 1.590 24.804 1.00 84.62 72 HIS A N 1
ATOM 594 C CA . HIS A 1 72 ? -27.854 1.810 23.806 1.00 84.62 72 HIS A CA 1
ATOM 595 C C . HIS A 1 72 ? -27.338 1.574 22.377 1.00 84.62 72 HIS A C 1
ATOM 597 O O . HIS A 1 72 ? -28.017 0.967 21.556 1.00 84.62 72 HIS A O 1
ATOM 603 N N . GLN A 1 73 ? -26.108 1.997 22.072 1.00 82.56 73 GLN A N 1
ATOM 604 C CA . GLN A 1 73 ? -25.506 1.731 20.764 1.00 82.56 73 GLN A CA 1
ATOM 605 C C . GLN A 1 73 ? -25.230 0.243 20.520 1.00 82.56 73 GLN A C 1
ATOM 607 O O . GLN A 1 73 ? -25.394 -0.204 19.394 1.00 82.56 73 GLN A O 1
ATOM 612 N N . VAL A 1 74 ? -24.801 -0.510 21.537 1.00 81.44 74 VAL A N 1
ATOM 613 C CA . VAL A 1 74 ? -24.556 -1.960 21.429 1.00 81.44 74 VAL A CA 1
ATOM 614 C C . VAL A 1 74 ? -25.854 -2.731 21.199 1.00 81.44 74 VAL A C 1
ATOM 616 O O . VAL A 1 74 ? -25.847 -3.711 20.466 1.00 81.44 74 VAL A O 1
ATOM 619 N N . GLU A 1 75 ? -26.959 -2.297 21.801 1.00 80.50 75 GLU A N 1
ATOM 620 C CA . GLU A 1 75 ? -28.273 -2.931 21.634 1.00 80.50 75 GLU A CA 1
ATOM 621 C C . GLU A 1 75 ? -28.866 -2.713 20.232 1.00 80.50 75 GLU A C 1
ATOM 623 O O . GLU A 1 75 ? -29.610 -3.552 19.733 1.00 80.50 75 GLU A O 1
ATOM 628 N N . LEU A 1 76 ? -28.500 -1.608 19.577 1.00 81.81 76 LEU A N 1
ATOM 629 C CA . LEU A 1 76 ? -28.896 -1.293 18.202 1.00 81.81 76 LEU A CA 1
ATOM 630 C C . LEU A 1 76 ? -27.973 -1.901 17.128 1.00 81.81 76 LEU A C 1
ATOM 632 O O . LEU A 1 76 ? -28.278 -1.777 15.942 1.00 81.81 76 LEU A O 1
ATOM 636 N N . GLU A 1 77 ? -26.836 -2.497 17.504 1.00 74.31 77 GLU A N 1
ATOM 637 C CA . GLU A 1 77 ? -25.894 -3.101 16.552 1.00 74.31 77 GLU A CA 1
ATOM 638 C C . GLU A 1 77 ? -26.416 -4.440 16.011 1.00 74.31 77 GLU A C 1
ATOM 640 O O . GLU A 1 77 ? -26.888 -5.289 16.763 1.00 74.31 77 GLU A O 1
ATOM 645 N N . ASP A 1 78 ? -26.281 -4.647 14.699 1.00 76.06 78 ASP A N 1
ATOM 646 C CA . ASP A 1 78 ? -26.512 -5.936 14.049 1.00 76.06 78 ASP A CA 1
ATOM 647 C C . ASP A 1 78 ? -25.237 -6.804 14.048 1.00 76.06 78 ASP A C 1
ATOM 649 O O . ASP A 1 78 ? -24.117 -6.315 14.235 1.00 76.06 78 ASP A O 1
ATOM 653 N N . ASP A 1 79 ? -25.387 -8.107 13.790 1.00 70.12 79 ASP A N 1
ATOM 654 C CA . ASP A 1 79 ? -24.268 -9.066 13.772 1.00 70.12 79 ASP A CA 1
ATOM 655 C C . ASP A 1 79 ? -23.156 -8.681 12.770 1.00 70.12 79 ASP A C 1
ATOM 657 O O . ASP A 1 79 ? -21.992 -9.040 12.953 1.00 70.12 79 ASP A O 1
ATOM 661 N N . ASN A 1 80 ? -23.489 -7.911 11.724 1.00 66.25 80 ASN A N 1
ATOM 662 C CA . ASN A 1 80 ? -22.537 -7.431 10.718 1.00 66.25 80 ASN A CA 1
ATOM 663 C C . ASN A 1 80 ? -21.704 -6.230 11.190 1.00 66.25 80 ASN A C 1
ATOM 665 O O . ASN A 1 80 ? -20.545 -6.104 10.795 1.00 66.25 80 ASN A O 1
ATOM 669 N N . THR A 1 81 ? -22.277 -5.346 12.009 1.00 67.75 81 THR A N 1
ATOM 670 C CA . THR A 1 81 ? -21.576 -4.192 12.598 1.00 67.75 81 THR A CA 1
ATOM 671 C C . THR A 1 81 ? -20.795 -4.591 13.851 1.00 67.75 81 THR A C 1
ATOM 673 O O . THR A 1 81 ? -19.846 -3.911 14.241 1.00 67.75 81 THR A O 1
ATOM 676 N N . ALA A 1 82 ? -21.136 -5.734 14.454 1.00 65.38 82 ALA A N 1
ATOM 677 C CA . ALA A 1 82 ? -20.497 -6.243 15.662 1.00 65.38 82 ALA A CA 1
ATOM 678 C C . ALA A 1 82 ? -19.008 -6.598 15.495 1.00 65.38 82 ALA A C 1
ATOM 680 O O . ALA A 1 82 ? -18.311 -6.703 16.505 1.00 65.38 82 ALA A O 1
ATOM 681 N N . VAL A 1 83 ? -18.506 -6.775 14.266 1.00 68.50 83 VAL A N 1
ATOM 682 C CA . VAL A 1 83 ? -17.092 -7.060 13.982 1.00 68.50 83 VAL A CA 1
ATOM 683 C C . VAL A 1 83 ? -16.523 -5.972 13.063 1.00 68.50 83 VAL A C 1
ATOM 685 O O . VAL A 1 83 ? -17.029 -5.785 11.955 1.00 68.50 83 VAL A O 1
ATOM 688 N N . PRO A 1 84 ? -15.452 -5.257 13.460 1.00 66.94 84 PRO A N 1
ATOM 689 C CA . PRO A 1 84 ? -14.844 -4.247 12.611 1.00 66.94 84 PRO A CA 1
ATOM 690 C C . PRO A 1 84 ? -14.226 -4.928 11.394 1.00 66.94 84 PRO A C 1
ATOM 692 O O . PRO A 1 84 ? -13.448 -5.877 11.520 1.00 66.94 84 PRO A O 1
ATOM 695 N N . ARG A 1 85 ? -14.537 -4.420 10.200 1.00 66.81 85 ARG A N 1
ATOM 696 C CA . ARG A 1 85 ? -13.854 -4.855 8.981 1.00 66.81 85 ARG A CA 1
ATOM 697 C C . ARG A 1 85 ? -12.376 -4.500 9.103 1.00 66.81 85 ARG A C 1
ATOM 699 O O . ARG A 1 85 ? -12.013 -3.337 9.264 1.00 66.81 85 ARG A O 1
ATOM 706 N N . THR A 1 86 ? -11.508 -5.502 9.057 1.00 59.94 86 THR A N 1
ATOM 707 C CA . THR A 1 86 ? -10.065 -5.282 9.042 1.00 59.94 86 THR A CA 1
ATOM 708 C C . THR A 1 86 ? -9.656 -4.792 7.655 1.00 59.94 86 THR A C 1
ATOM 710 O O . THR A 1 86 ? -9.826 -5.525 6.689 1.00 59.94 86 THR A O 1
ATOM 713 N N . HIS A 1 87 ? -9.075 -3.591 7.565 1.00 58.69 87 HIS A N 1
ATOM 714 C CA . HIS A 1 87 ? -8.444 -2.991 6.368 1.00 58.69 87 HIS A CA 1
ATOM 715 C C . HIS A 1 87 ? -7.236 -3.809 5.839 1.00 58.69 87 HIS A C 1
ATOM 717 O O . HIS A 1 87 ? -6.378 -3.304 5.126 1.00 58.69 87 HIS A O 1
ATOM 723 N N . ILE A 1 88 ? -7.085 -5.081 6.197 1.00 58.06 88 ILE A N 1
ATOM 724 C CA . ILE A 1 88 ? -6.036 -5.896 5.584 1.00 58.06 88 ILE A CA 1
ATOM 725 C C . ILE A 1 88 ? -6.475 -6.125 4.129 1.00 58.06 88 ILE A C 1
ATOM 727 O O . ILE A 1 88 ? -7.460 -6.814 3.883 1.00 58.06 88 ILE A O 1
ATOM 731 N N . ASP A 1 89 ? -5.768 -5.463 3.208 1.00 60.72 89 ASP A N 1
ATOM 732 C CA . ASP A 1 89 ? -5.892 -5.533 1.748 1.00 60.72 89 ASP A CA 1
ATOM 733 C C . ASP A 1 89 ? -7.199 -5.002 1.118 1.00 60.72 89 ASP A C 1
ATOM 735 O O . ASP A 1 89 ? -7.744 -5.606 0.196 1.00 60.72 89 ASP A O 1
ATOM 739 N N . ASP A 1 90 ? -7.673 -3.817 1.529 1.00 73.12 90 ASP A N 1
ATOM 740 C CA . ASP A 1 90 ? -8.851 -3.155 0.924 1.00 73.12 90 ASP A CA 1
ATOM 741 C C . ASP A 1 90 ? -8.603 -2.742 -0.551 1.00 73.12 90 ASP A C 1
ATOM 743 O O . ASP A 1 90 ? -9.489 -2.851 -1.402 1.00 73.12 90 ASP A O 1
ATOM 747 N N . GLU A 1 91 ? -7.371 -2.355 -0.916 1.00 82.44 91 GLU A N 1
ATOM 748 C CA . GLU A 1 91 ? -6.994 -2.081 -2.314 1.00 82.44 91 GLU A CA 1
ATOM 749 C C . GLU A 1 91 ? -7.084 -3.323 -3.215 1.00 82.44 91 GLU A C 1
ATOM 751 O O . GLU A 1 91 ? -7.337 -3.205 -4.419 1.00 82.44 91 GLU A O 1
ATOM 756 N N . TYR A 1 92 ? -6.898 -4.506 -2.628 1.00 84.44 92 TYR A N 1
ATOM 757 C CA . TYR A 1 92 ? -6.984 -5.800 -3.297 1.00 84.44 92 TYR A CA 1
ATOM 758 C C . TYR A 1 92 ? -8.230 -6.590 -2.875 1.00 84.44 92 TYR A C 1
ATOM 760 O O . TYR A 1 92 ? -8.317 -7.775 -3.180 1.00 84.44 92 TYR A O 1
ATOM 768 N N . ALA A 1 93 ? -9.236 -5.957 -2.260 1.00 82.62 93 ALA A N 1
ATOM 769 C CA . ALA A 1 93 ? -10.442 -6.646 -1.788 1.00 82.62 93 ALA A CA 1
ATOM 770 C C . ALA A 1 93 ? -11.209 -7.362 -2.915 1.00 82.62 93 ALA A C 1
ATOM 772 O O . ALA A 1 93 ? -11.906 -8.345 -2.682 1.00 82.62 93 ALA A O 1
ATOM 773 N N . HIS A 1 94 ? -11.058 -6.882 -4.153 1.00 80.56 94 HIS A N 1
ATOM 774 C CA . HIS A 1 94 ? -11.634 -7.478 -5.363 1.00 80.56 94 HIS A CA 1
ATOM 775 C C . HIS A 1 94 ? -10.647 -8.378 -6.130 1.00 80.56 94 HIS A C 1
ATOM 777 O O . HIS A 1 94 ? -10.861 -8.684 -7.309 1.00 80.56 94 HIS A O 1
ATOM 783 N N . ALA A 1 95 ? -9.537 -8.779 -5.505 1.00 82.62 95 ALA A N 1
ATOM 784 C CA . ALA A 1 95 ? -8.617 -9.743 -6.090 1.00 82.62 95 ALA A CA 1
ATOM 785 C C . ALA A 1 95 ? -9.348 -11.072 -6.341 1.00 82.62 95 ALA A C 1
ATOM 787 O O . ALA A 1 95 ? -10.086 -11.565 -5.494 1.00 82.62 95 ALA A O 1
ATOM 788 N N . GLY A 1 96 ? -9.163 -11.641 -7.533 1.00 83.75 96 GLY A N 1
ATOM 789 C CA . GLY A 1 96 ? -9.820 -12.883 -7.952 1.00 83.75 96 GLY A CA 1
ATOM 790 C C . GLY A 1 96 ? -11.113 -12.702 -8.756 1.00 83.75 96 GLY A C 1
ATOM 791 O O . GLY A 1 96 ? -11.526 -13.646 -9.419 1.00 83.75 96 GLY A O 1
ATOM 792 N N . GLU A 1 97 ? -11.722 -11.508 -8.792 1.00 90.00 97 GLU A N 1
ATOM 793 C CA . GLU A 1 97 ? -12.884 -11.259 -9.669 1.00 90.00 97 GLU A CA 1
ATOM 794 C C . GLU A 1 97 ? -12.468 -11.133 -11.146 1.00 90.00 97 GLU A C 1
ATOM 796 O O . GLU A 1 97 ? -13.200 -11.521 -12.057 1.00 90.00 97 GLU A O 1
ATOM 801 N N . ARG A 1 98 ? -11.285 -10.561 -11.406 1.00 87.69 98 ARG A N 1
ATOM 802 C CA . ARG A 1 98 ? -10.747 -10.358 -12.757 1.00 87.69 98 ARG A CA 1
ATOM 803 C C . ARG A 1 98 ? -9.255 -10.625 -12.801 1.00 87.69 98 ARG A C 1
ATOM 805 O O . ARG A 1 98 ? -8.525 -10.224 -11.896 1.00 87.69 98 ARG A O 1
ATOM 812 N N . ASP A 1 99 ? -8.809 -11.189 -13.917 1.00 87.94 99 ASP A N 1
ATOM 813 C CA . ASP A 1 99 ? -7.388 -11.400 -14.160 1.00 87.94 99 ASP A CA 1
ATOM 814 C C . ASP A 1 99 ? -6.633 -10.063 -14.257 1.00 87.94 99 ASP A C 1
ATOM 816 O O . ASP A 1 99 ? -7.043 -9.163 -15.011 1.00 87.94 99 ASP A O 1
ATOM 820 N N . PRO A 1 100 ? -5.509 -9.911 -13.534 1.00 90.62 100 PRO A N 1
ATOM 821 C CA . PRO A 1 100 ? -4.730 -8.687 -13.560 1.00 90.62 100 PRO A CA 1
ATOM 822 C C . PRO A 1 100 ? -4.076 -8.495 -14.931 1.00 90.62 100 PRO A C 1
ATOM 824 O O . PRO A 1 100 ? -3.461 -9.399 -15.495 1.00 90.62 100 PRO A O 1
ATOM 827 N N . LYS A 1 101 ? -4.167 -7.274 -15.463 1.00 89.06 101 LYS A N 1
ATOM 828 C CA . LYS A 1 101 ? -3.469 -6.869 -16.689 1.00 89.06 101 LYS A CA 1
ATOM 829 C C . LYS A 1 101 ? -2.231 -6.075 -16.310 1.00 89.06 101 LYS A C 1
ATOM 831 O O . LYS A 1 101 ? -2.333 -4.918 -15.907 1.00 89.06 101 LYS A O 1
ATOM 836 N N . ILE A 1 102 ? -1.069 -6.702 -16.440 1.00 89.62 102 ILE A N 1
ATOM 837 C CA . ILE A 1 102 ? 0.206 -6.116 -16.022 1.00 89.62 102 ILE A CA 1
ATOM 838 C C . ILE A 1 102 ? 0.920 -5.545 -17.245 1.00 89.62 102 ILE A C 1
ATOM 840 O O . ILE A 1 102 ? 1.054 -6.214 -18.269 1.00 89.62 102 ILE A O 1
ATOM 844 N N . LEU A 1 103 ? 1.407 -4.311 -17.141 1.00 86.81 103 LEU A N 1
ATOM 845 C CA . LEU A 1 103 ? 2.230 -3.687 -18.170 1.00 86.81 103 LEU A CA 1
ATOM 846 C C . LEU A 1 103 ? 3.673 -3.556 -17.673 1.00 86.81 103 LEU A C 1
ATOM 848 O O . LEU A 1 103 ? 3.944 -2.841 -16.713 1.00 86.81 103 LEU A O 1
ATOM 852 N N . ILE A 1 104 ? 4.603 -4.203 -18.369 1.00 87.19 104 ILE A N 1
ATOM 853 C CA . ILE A 1 104 ? 6.038 -4.130 -18.103 1.00 87.19 104 ILE A CA 1
ATOM 854 C C . ILE A 1 104 ? 6.659 -3.105 -19.052 1.00 87.19 104 ILE A C 1
ATOM 856 O O . ILE A 1 104 ? 6.601 -3.238 -20.280 1.00 87.19 104 ILE A O 1
ATOM 860 N N . THR A 1 105 ? 7.295 -2.088 -18.478 1.00 86.12 105 THR A N 1
ATOM 861 C CA . THR A 1 105 ? 8.053 -1.076 -19.221 1.00 86.12 105 THR A CA 1
ATOM 862 C C . THR A 1 105 ? 9.446 -0.909 -18.640 1.00 86.12 105 THR A C 1
ATOM 864 O O . THR A 1 105 ? 9.643 -1.081 -17.442 1.00 86.12 105 THR A O 1
ATOM 867 N N . THR A 1 106 ? 10.403 -0.538 -19.484 1.00 86.88 106 THR A N 1
ATOM 868 C CA . THR A 1 106 ? 11.767 -0.187 -19.072 1.00 86.88 106 THR A CA 1
ATOM 869 C C . THR A 1 106 ? 11.913 1.325 -18.866 1.00 86.88 106 THR A C 1
ATOM 871 O O . THR A 1 106 ? 10.966 2.089 -19.070 1.00 86.88 106 THR A O 1
ATOM 874 N N . SER A 1 107 ? 13.120 1.768 -18.505 1.00 84.19 107 SER A N 1
ATOM 875 C CA . SER A 1 107 ? 13.534 3.174 -18.571 1.00 84.19 107 SER A CA 1
ATOM 876 C C . SER A 1 107 ? 13.420 3.754 -19.994 1.00 84.19 107 SER A C 1
ATOM 878 O O . SER A 1 107 ? 13.178 3.020 -20.957 1.00 84.19 107 SER A O 1
ATOM 880 N N . ARG A 1 108 ? 13.579 5.084 -20.120 1.00 80.50 108 ARG A N 1
ATOM 881 C CA . ARG A 1 108 ? 13.466 5.825 -21.392 1.00 80.50 108 ARG A CA 1
ATOM 882 C C . ARG A 1 108 ? 14.449 5.333 -22.458 1.00 80.50 108 ARG A C 1
ATOM 884 O O . ARG A 1 108 ? 14.028 5.148 -23.592 1.00 80.50 108 ARG A O 1
ATOM 891 N N . ASP A 1 109 ? 15.695 5.077 -22.060 1.00 81.31 109 ASP A N 1
ATOM 892 C CA . ASP A 1 109 ? 16.774 4.604 -22.932 1.00 81.31 109 ASP A CA 1
ATOM 893 C C . ASP A 1 109 ? 17.365 3.306 -22.355 1.00 81.31 109 ASP A C 1
ATOM 895 O O . ASP A 1 109 ? 18.312 3.338 -21.562 1.00 81.31 109 ASP A O 1
ATOM 899 N N . PRO A 1 110 ? 16.762 2.141 -22.659 1.00 82.88 110 PRO A N 1
ATOM 900 C CA . PRO A 1 110 ? 17.187 0.874 -22.082 1.00 82.88 110 PRO A CA 1
ATOM 901 C C . PRO A 1 110 ? 18.406 0.291 -22.807 1.00 82.88 110 PRO A C 1
ATOM 903 O O . PRO A 1 110 ? 18.530 0.371 -24.030 1.00 82.88 110 PRO A O 1
ATOM 906 N N . SER A 1 111 ? 19.273 -0.391 -22.058 1.00 84.94 111 SER A N 1
ATOM 907 C CA . SER A 1 111 ? 20.340 -1.209 -22.642 1.00 84.94 111 SER A CA 1
ATOM 908 C C . SER A 1 111 ? 19.774 -2.472 -23.305 1.00 84.94 111 SER A C 1
ATOM 910 O O . SER A 1 111 ? 18.691 -2.949 -22.957 1.00 84.94 111 SER A O 1
ATOM 912 N N . SER A 1 112 ? 20.523 -3.071 -24.236 1.00 81.94 112 SER A N 1
ATOM 913 C CA . SER A 1 112 ? 20.133 -4.332 -24.891 1.00 81.94 112 SER A CA 1
ATOM 914 C C . SER A 1 112 ? 19.871 -5.460 -23.885 1.00 81.94 112 SER A C 1
ATOM 916 O O . SER A 1 112 ? 18.907 -6.212 -24.042 1.00 81.94 112 SER A O 1
ATOM 918 N N . ARG A 1 113 ? 20.670 -5.527 -22.812 1.00 83.81 113 ARG A N 1
ATOM 919 C CA . ARG A 1 113 ? 20.498 -6.480 -21.707 1.00 83.81 113 ARG A CA 1
ATOM 920 C C . ARG A 1 113 ? 19.240 -6.195 -20.883 1.00 83.81 113 ARG A C 1
ATOM 922 O O . ARG A 1 113 ? 18.536 -7.130 -20.526 1.00 83.81 113 ARG A O 1
ATOM 929 N N . LEU A 1 114 ? 18.899 -4.925 -20.640 1.00 82.06 114 LEU A N 1
ATOM 930 C CA . LEU A 1 114 ? 17.657 -4.558 -19.945 1.00 82.06 114 LEU A CA 1
ATOM 931 C C . LEU A 1 114 ? 16.413 -4.903 -20.779 1.00 82.06 114 LEU A C 1
ATOM 933 O O . LEU A 1 114 ? 15.399 -5.335 -20.236 1.00 82.06 114 LEU A O 1
ATOM 937 N N . VAL A 1 115 ? 16.494 -4.769 -22.107 1.00 82.56 115 VAL A N 1
ATOM 938 C CA . VAL A 1 115 ? 15.424 -5.206 -23.017 1.00 82.56 115 VAL A CA 1
ATOM 939 C C . VAL A 1 115 ? 15.248 -6.728 -22.983 1.00 82.56 115 VAL A C 1
ATOM 941 O O . VAL A 1 115 ? 14.113 -7.198 -23.034 1.00 82.56 115 VAL A O 1
ATOM 944 N N . GLN A 1 116 ? 16.338 -7.497 -22.896 1.00 84.94 116 GLN A N 1
ATOM 945 C CA . GLN A 1 116 ? 16.287 -8.955 -22.714 1.00 84.94 116 GLN A CA 1
ATOM 946 C C . GLN A 1 116 ? 15.680 -9.324 -21.356 1.00 84.94 116 GLN A C 1
ATOM 948 O O . GLN A 1 116 ? 14.712 -10.077 -21.322 1.00 84.94 116 GLN A O 1
ATOM 953 N N . PHE A 1 117 ? 16.135 -8.696 -20.272 1.00 85.19 117 PHE A N 1
ATOM 954 C CA . PHE A 1 117 ? 15.578 -8.891 -18.933 1.00 85.19 117 PHE A CA 1
ATOM 955 C C . PHE A 1 117 ? 14.071 -8.599 -18.882 1.00 85.19 117 PHE A C 1
ATOM 957 O O . PHE A 1 117 ? 13.293 -9.396 -18.371 1.00 85.19 117 PHE A O 1
ATOM 964 N N . ALA A 1 118 ? 13.607 -7.511 -19.504 1.00 85.31 118 ALA A N 1
ATOM 965 C CA . ALA A 1 118 ? 12.176 -7.207 -19.576 1.00 85.31 118 ALA A CA 1
ATOM 966 C C . ALA A 1 118 ? 11.362 -8.268 -20.346 1.00 85.31 118 ALA A C 1
ATOM 968 O O . ALA A 1 118 ? 10.161 -8.406 -20.110 1.00 85.31 118 ALA A O 1
ATOM 969 N N . LYS A 1 119 ? 11.981 -9.013 -21.276 1.00 85.50 119 LYS A N 1
ATOM 970 C CA . LYS A 1 119 ? 11.342 -10.167 -21.933 1.00 85.50 119 LYS A CA 1
ATOM 971 C C . LYS A 1 119 ? 11.267 -11.367 -20.995 1.00 85.50 119 LYS A C 1
ATOM 973 O O . LYS A 1 119 ? 10.242 -12.034 -20.987 1.00 85.50 119 LYS A O 1
ATOM 978 N N . GLU A 1 120 ? 12.304 -11.611 -20.205 1.00 87.75 120 GLU A N 1
ATOM 979 C CA . GLU A 1 120 ? 12.321 -12.683 -19.205 1.00 87.75 120 GLU A CA 1
ATOM 980 C C . GLU A 1 120 ? 11.283 -12.438 -18.103 1.00 87.75 120 GLU A C 1
ATOM 982 O O . GLU A 1 120 ? 10.494 -13.324 -17.796 1.00 87.75 120 GLU A O 1
ATOM 987 N N . VAL A 1 121 ? 11.178 -11.207 -17.590 1.00 87.19 121 VAL A N 1
ATOM 988 C CA . VAL A 1 121 ? 10.154 -10.839 -16.593 1.00 87.19 121 VAL A CA 1
ATOM 989 C C . VAL A 1 121 ? 8.737 -10.967 -17.160 1.00 87.19 121 VAL A C 1
ATOM 991 O O . VAL A 1 121 ? 7.819 -11.369 -16.451 1.00 87.19 121 VAL A O 1
ATOM 994 N N . LYS A 1 122 ? 8.538 -10.688 -18.456 1.00 86.75 122 LYS A N 1
ATOM 995 C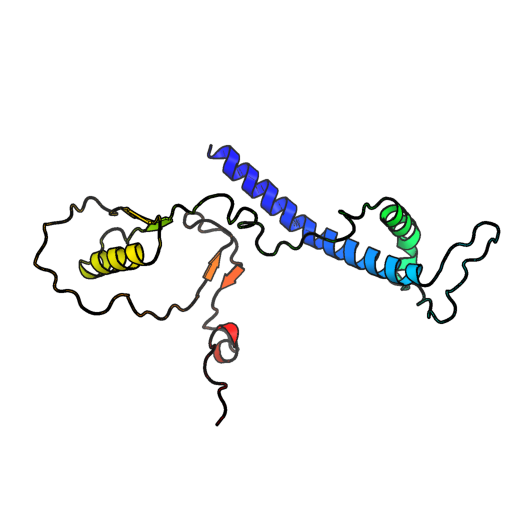 CA . LYS A 1 122 ? 7.247 -10.929 -19.119 1.00 86.75 122 LYS A CA 1
ATOM 996 C C . LYS A 1 122 ? 6.859 -12.412 -19.093 1.00 86.75 122 LYS A C 1
ATOM 998 O O . LYS A 1 122 ? 5.682 -12.722 -18.967 1.00 86.75 122 LYS A O 1
ATOM 1003 N N . LEU A 1 123 ? 7.826 -13.320 -19.217 1.00 87.25 123 LEU A N 1
ATOM 1004 C CA . LEU A 1 123 ? 7.558 -14.759 -19.145 1.00 87.25 123 LEU A CA 1
ATOM 1005 C C . LEU A 1 123 ? 7.192 -15.217 -17.726 1.00 87.25 123 LEU A C 1
ATOM 1007 O O . LEU A 1 123 ? 6.515 -16.229 -17.591 1.00 87.25 123 LEU A O 1
ATOM 1011 N N . LEU A 1 124 ? 7.599 -14.473 -16.693 1.00 87.75 124 LEU A N 1
ATOM 1012 C CA . LEU A 1 124 ? 7.280 -14.781 -15.298 1.00 87.75 124 LEU A CA 1
ATOM 1013 C C . LEU A 1 124 ? 5.808 -14.498 -14.963 1.00 87.75 124 LEU A C 1
ATOM 1015 O O . LEU A 1 124 ? 5.183 -15.276 -14.248 1.00 87.75 124 LEU A O 1
ATOM 1019 N N . PHE A 1 125 ? 5.240 -13.409 -15.491 1.00 86.75 125 PHE A N 1
ATOM 1020 C CA . PHE A 1 125 ? 3.857 -13.021 -15.209 1.00 86.75 125 PHE A CA 1
ATOM 1021 C C . PHE A 1 125 ? 2.908 -13.382 -16.365 1.00 86.75 125 PHE A C 1
ATOM 1023 O O . PHE A 1 125 ? 3.013 -12.775 -17.443 1.00 86.75 125 PHE A O 1
ATOM 1030 N N . PRO A 1 126 ? 1.932 -14.293 -16.161 1.00 86.62 126 PRO A N 1
ATOM 1031 C CA . PRO A 1 126 ? 0.878 -14.524 -17.144 1.00 86.62 126 PRO A CA 1
ATOM 1032 C C . PRO A 1 126 ? 0.053 -13.242 -17.338 1.00 86.62 126 PRO A C 1
ATOM 1034 O O . PRO A 1 126 ? -0.013 -12.388 -16.456 1.00 86.62 126 PRO A O 1
ATOM 1037 N N . ASN A 1 127 ? -0.547 -13.066 -18.517 1.00 86.50 127 ASN A N 1
ATOM 1038 C CA . ASN A 1 127 ? -1.326 -11.870 -18.881 1.00 86.50 127 ASN A CA 1
ATOM 1039 C C . ASN A 1 127 ? -0.550 -10.534 -18.860 1.00 86.50 127 ASN A C 1
ATOM 1041 O O . ASN A 1 127 ? -1.155 -9.458 -18.932 1.00 86.50 127 ASN A O 1
ATOM 1045 N N . SER A 1 128 ? 0.787 -10.577 -18.831 1.00 87.88 128 SER A N 1
ATOM 1046 C CA . SER A 1 128 ? 1.618 -9.380 -18.919 1.00 87.88 128 SER A CA 1
ATOM 1047 C C . SER A 1 128 ? 1.869 -8.935 -20.366 1.00 87.88 128 SER A C 1
ATOM 1049 O O . SER A 1 128 ? 2.111 -9.723 -21.289 1.00 87.88 128 SER A O 1
ATOM 1051 N N . GLN A 1 129 ? 1.835 -7.624 -20.586 1.00 85.38 129 GLN A N 1
ATOM 1052 C CA . GLN A 1 129 ? 2.191 -6.988 -21.849 1.00 85.38 129 GLN A CA 1
ATOM 1053 C C . GLN A 1 129 ? 3.458 -6.163 -21.667 1.00 85.38 129 GLN A C 1
ATOM 1055 O O . GLN A 1 129 ? 3.701 -5.600 -20.606 1.00 85.38 129 GLN A O 1
ATOM 1060 N N . ARG A 1 130 ? 4.285 -6.083 -22.710 1.00 81.88 130 ARG A N 1
ATOM 1061 C CA . ARG A 1 130 ? 5.523 -5.299 -22.694 1.00 81.88 130 ARG A CA 1
ATOM 1062 C C . ARG A 1 130 ? 5.425 -4.196 -23.732 1.00 81.88 130 ARG A C 1
ATOM 1064 O O . ARG A 1 130 ? 5.169 -4.492 -24.897 1.00 81.88 130 ARG A O 1
ATOM 1071 N N . VAL A 1 131 ? 5.696 -2.959 -23.329 1.00 82.12 131 VAL A N 1
ATOM 1072 C CA . VAL A 1 131 ? 5.734 -1.799 -24.231 1.00 82.12 131 VAL A CA 1
ATOM 1073 C C . VAL A 1 131 ? 7.131 -1.188 -24.208 1.00 82.12 131 VAL A C 1
ATOM 1075 O O . VAL A 1 131 ? 7.742 -1.032 -23.150 1.00 82.12 131 VAL A O 1
ATOM 1078 N N . ASN A 1 132 ? 7.658 -0.867 -25.390 1.00 75.50 132 ASN A N 1
ATOM 1079 C CA . ASN A 1 132 ? 8.915 -0.132 -25.508 1.00 75.50 132 ASN A CA 1
ATOM 1080 C C . ASN A 1 132 ? 8.680 1.315 -25.051 1.00 75.50 132 ASN A C 1
ATOM 1082 O O . ASN A 1 132 ? 7.770 1.971 -25.558 1.00 75.50 132 ASN A O 1
ATOM 1086 N N . ARG A 1 133 ? 9.497 1.821 -24.120 1.00 71.44 133 ARG A N 1
ATOM 1087 C CA . ARG A 1 133 ? 9.586 3.265 -23.864 1.00 71.44 133 ARG A CA 1
ATOM 1088 C C . ARG A 1 133 ? 10.650 3.879 -24.774 1.00 71.44 133 ARG A C 1
ATOM 1090 O O . ARG A 1 133 ? 11.682 3.262 -25.006 1.00 71.44 133 ARG A O 1
ATOM 1097 N N . GLY A 1 134 ? 10.368 5.081 -25.280 1.00 64.75 134 GLY A N 1
ATOM 1098 C CA . GLY A 1 134 ? 11.188 5.752 -26.294 1.00 64.75 134 GLY A CA 1
ATOM 1099 C C . GLY A 1 134 ? 10.858 5.303 -27.726 1.00 64.75 134 GLY A C 1
ATOM 1100 O O . GLY A 1 134 ? 10.236 4.265 -27.938 1.00 64.75 134 GLY A O 1
ATOM 1101 N N . GLY A 1 135 ? 11.272 6.087 -28.727 1.00 56.66 135 GLY A N 1
ATOM 1102 C CA . GLY A 1 135 ? 11.051 5.801 -30.157 1.00 56.66 135 GLY A CA 1
ATOM 1103 C C . GLY A 1 135 ? 11.921 4.671 -30.726 1.00 56.66 135 GLY A C 1
ATOM 1104 O O . GLY A 1 135 ? 12.129 4.599 -31.934 1.00 56.66 135 GLY A O 1
ATOM 1105 N N . MET A 1 136 ? 12.482 3.814 -29.871 1.00 49.25 136 MET A N 1
ATOM 1106 C CA . MET A 1 136 ? 13.421 2.781 -30.285 1.00 49.25 136 MET A CA 1
ATOM 1107 C C . MET A 1 136 ? 12.665 1.558 -30.824 1.00 49.25 136 MET A C 1
ATOM 1109 O O . MET A 1 136 ? 12.044 0.791 -30.080 1.00 49.25 136 MET A O 1
ATOM 1113 N N . MET A 1 137 ? 12.740 1.367 -32.139 1.00 46.41 137 MET A N 1
ATOM 1114 C CA . MET A 1 137 ? 12.281 0.153 -32.812 1.00 46.41 137 MET A CA 1
ATOM 1115 C C . MET A 1 137 ? 13.256 -0.998 -32.513 1.00 46.41 137 MET A C 1
ATOM 1117 O O . MET A 1 137 ? 14.473 -0.789 -32.538 1.00 46.41 137 MET A O 1
ATOM 1121 N N . PRO A 1 138 ? 12.779 -2.224 -32.240 1.00 53.81 138 PRO A N 1
ATOM 1122 C CA . PRO A 1 138 ? 13.675 -3.360 -32.075 1.00 53.81 138 PRO A CA 1
ATOM 1123 C C . PRO A 1 138 ? 14.359 -3.680 -33.414 1.00 53.81 138 PRO A C 1
ATOM 1125 O O . PRO A 1 138 ? 13.689 -3.965 -34.403 1.00 53.81 138 PRO A O 1
ATOM 1128 N N . LYS A 1 139 ? 15.698 -3.653 -33.450 1.00 53.59 139 LYS A N 1
ATOM 1129 C CA . LYS A 1 139 ? 16.471 -4.230 -34.563 1.00 53.59 139 LYS A CA 1
ATOM 1130 C C . LYS A 1 139 ? 16.453 -5.765 -34.457 1.00 53.59 139 LYS A C 1
ATOM 1132 O O . LYS A 1 139 ? 16.428 -6.304 -33.351 1.00 53.59 139 LYS A O 1
ATOM 1137 N N . GLY A 1 140 ? 16.403 -6.428 -35.617 1.00 44.03 140 GLY A N 1
ATOM 1138 C CA . GLY A 1 140 ? 16.105 -7.855 -35.805 1.00 44.03 140 GLY A CA 1
ATOM 1139 C C . GLY A 1 140 ? 17.005 -8.858 -35.070 1.00 44.03 140 GLY A C 1
ATOM 1140 O O . GLY A 1 140 ? 18.061 -8.522 -34.535 1.00 44.03 140 GLY A O 1
ATOM 1141 N N . ALA A 1 141 ? 16.537 -10.108 -35.027 1.00 47.66 141 ALA A N 1
ATOM 1142 C CA . ALA A 1 141 ? 17.077 -11.182 -34.198 1.00 47.66 141 ALA A CA 1
ATOM 1143 C C . ALA A 1 141 ? 18.450 -11.703 -34.666 1.00 47.66 141 ALA A C 1
ATOM 1145 O O . ALA A 1 141 ? 18.685 -11.891 -35.857 1.00 47.66 141 ALA A O 1
ATOM 1146 N N . LYS A 1 142 ? 19.321 -12.022 -33.700 1.00 48.09 142 LYS A N 1
ATOM 1147 C CA . LYS A 1 142 ? 20.434 -12.970 -33.857 1.00 48.09 142 LYS A CA 1
ATOM 1148 C C . LYS A 1 142 ? 20.116 -14.213 -33.022 1.00 48.09 142 LYS A C 1
ATOM 1150 O O . LYS A 1 142 ? 19.499 -14.081 -31.967 1.00 48.09 142 LYS A O 1
ATOM 1155 N N . SER A 1 143 ? 20.487 -15.376 -33.553 1.00 36.97 143 SER A N 1
ATOM 1156 C CA . SER A 1 143 ? 20.249 -16.739 -33.048 1.00 36.97 143 SER A CA 1
ATOM 1157 C C . SER A 1 143 ? 20.263 -16.866 -31.519 1.00 36.97 143 SER A C 1
ATOM 1159 O O . SER A 1 143 ? 21.204 -16.407 -30.873 1.00 36.97 143 SER A O 1
ATOM 1161 N N . ILE A 1 144 ? 19.242 -17.523 -30.958 1.00 53.31 144 ILE A N 1
ATOM 1162 C CA . ILE A 1 144 ? 19.091 -17.760 -29.515 1.00 53.31 144 ILE A CA 1
ATOM 1163 C C . ILE A 1 144 ? 19.088 -19.270 -29.272 1.00 53.31 144 ILE A C 1
ATOM 1165 O O . ILE A 1 144 ? 18.205 -19.974 -29.757 1.00 53.31 144 ILE A O 1
ATOM 1169 N N . THR A 1 145 ? 20.068 -19.747 -28.509 1.00 42.19 145 THR A N 1
ATOM 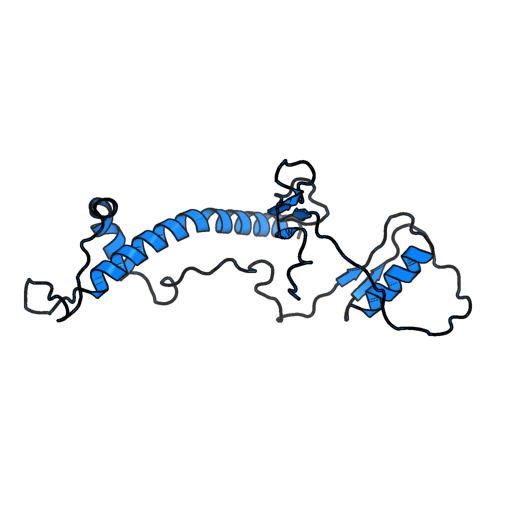1170 C CA . THR A 1 145 ? 20.134 -21.112 -27.970 1.00 42.19 145 THR A CA 1
ATOM 1171 C C . THR A 1 145 ? 19.609 -21.080 -26.534 1.00 42.19 145 THR A C 1
ATOM 1173 O O . THR A 1 145 ? 19.980 -20.191 -25.768 1.00 42.19 145 THR A O 1
ATOM 1176 N N . LEU A 1 146 ? 18.722 -22.011 -26.172 1.00 42.94 146 LEU A N 1
ATOM 1177 C CA . LEU A 1 146 ? 18.040 -22.024 -24.873 1.00 42.94 146 LEU A CA 1
ATOM 1178 C C . LEU A 1 146 ? 18.910 -22.666 -23.781 1.00 42.94 146 LEU A C 1
ATOM 1180 O O . LEU A 1 146 ? 19.406 -23.778 -23.953 1.00 42.94 146 LEU A O 1
ATOM 1184 N N . LYS A 1 147 ? 19.052 -21.977 -22.642 1.00 4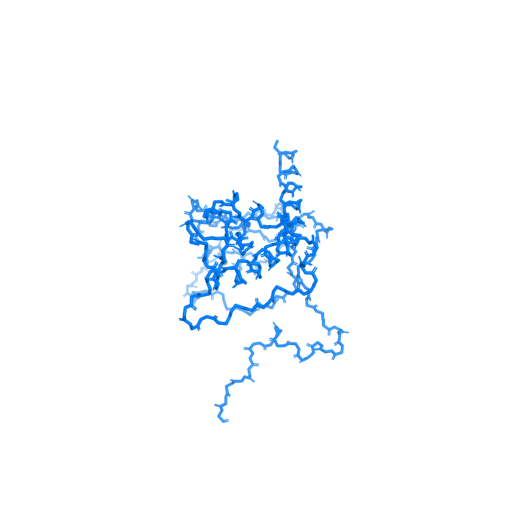7.00 147 LYS A N 1
ATOM 1185 C CA . LYS A 1 147 ? 19.624 -22.497 -21.392 1.00 47.00 147 LYS A CA 1
ATOM 1186 C C . LYS A 1 147 ? 18.986 -21.777 -20.201 1.00 47.00 147 LYS A C 1
ATOM 1188 O O . LYS A 1 147 ? 18.783 -20.574 -20.291 1.00 47.00 147 LYS A O 1
ATOM 1193 N N . GLU A 1 148 ? 18.700 -22.556 -19.154 1.00 47.75 148 GLU A N 1
ATOM 1194 C CA . GLU A 1 148 ? 18.156 -22.221 -17.823 1.00 47.75 148 GLU A CA 1
ATOM 1195 C C . GLU A 1 148 ? 17.042 -21.151 -17.769 1.00 47.75 148 GLU A C 1
ATOM 1197 O O . GLU A 1 148 ? 17.234 -19.971 -18.049 1.00 47.75 148 GLU A O 1
ATOM 1202 N N . CYS A 1 149 ? 15.834 -21.589 -17.403 1.00 53.16 149 CYS A N 1
ATOM 1203 C CA . CYS A 1 149 ? 14.616 -20.795 -17.518 1.00 53.16 149 CYS A CA 1
ATOM 1204 C C . CYS A 1 149 ? 14.338 -19.983 -16.252 1.00 53.16 149 CYS A C 1
ATOM 1206 O O . CYS A 1 149 ? 13.717 -20.475 -15.315 1.00 53.16 149 CYS A O 1
ATOM 1208 N N . GLY A 1 150 ? 14.738 -18.715 -16.273 1.00 59.59 150 GLY A N 1
ATOM 1209 C CA . GLY A 1 150 ? 14.251 -17.704 -15.341 1.00 59.59 150 GLY A CA 1
ATOM 1210 C C . GLY A 1 150 ? 15.375 -16.856 -14.742 1.00 59.59 150 GLY A C 1
ATOM 1211 O O . GLY A 1 150 ? 16.427 -17.387 -14.386 1.00 59.59 150 GLY A O 1
ATOM 1212 N N . PRO A 1 151 ? 15.185 -15.537 -14.619 1.00 71.12 151 PRO A N 1
ATOM 1213 C CA . PRO A 1 151 ? 16.174 -14.667 -14.001 1.00 71.12 151 PRO A CA 1
ATOM 1214 C C . PRO A 1 151 ? 16.249 -14.936 -12.490 1.00 71.12 151 PRO A C 1
ATOM 1216 O O . PRO A 1 151 ? 15.228 -14.929 -11.807 1.00 71.12 151 PRO A O 1
ATOM 1219 N N . ARG A 1 152 ? 17.459 -15.141 -11.956 1.00 79.12 152 ARG A N 1
ATOM 1220 C CA . ARG A 1 152 ? 17.709 -15.146 -10.506 1.00 79.12 152 ARG A CA 1
ATOM 1221 C C . ARG A 1 152 ? 18.018 -13.722 -10.062 1.00 79.12 152 ARG A C 1
ATOM 1223 O O . ARG A 1 152 ? 18.914 -13.087 -10.619 1.00 79.12 152 ARG A O 1
ATOM 1230 N N . PHE A 1 153 ? 17.278 -13.220 -9.087 1.00 79.50 153 PHE A N 1
ATOM 1231 C CA . PHE A 1 153 ? 17.519 -11.909 -8.503 1.00 79.50 153 PHE A CA 1
ATOM 1232 C C . PHE A 1 153 ? 17.126 -11.904 -7.030 1.00 79.50 153 PHE A C 1
ATOM 1234 O O . PHE A 1 153 ? 16.183 -12.577 -6.625 1.00 79.50 153 PHE A O 1
ATOM 1241 N N . GLU A 1 154 ? 17.830 -11.092 -6.254 1.00 83.06 154 GLU A N 1
ATOM 1242 C CA . GLU A 1 154 ? 17.465 -10.745 -4.887 1.00 83.06 154 GLU A CA 1
ATOM 1243 C C . GLU A 1 154 ? 16.892 -9.329 -4.909 1.00 83.06 154 GLU A C 1
ATOM 1245 O O . GLU A 1 154 ? 17.533 -8.386 -5.384 1.00 83.06 154 GLU A O 1
ATOM 1250 N N . LEU A 1 155 ? 15.650 -9.175 -4.446 1.00 84.62 155 LEU A N 1
ATOM 1251 C CA . LEU A 1 155 ? 15.002 -7.872 -4.342 1.00 84.62 155 LEU A CA 1
ATOM 1252 C C . LEU A 1 155 ? 14.999 -7.427 -2.889 1.00 84.62 155 LEU A C 1
ATOM 1254 O O . LEU A 1 155 ? 14.422 -8.082 -2.026 1.00 84.62 155 LEU A O 1
ATOM 1258 N N . LYS A 1 156 ? 15.580 -6.256 -2.640 1.00 85.69 156 LYS A N 1
ATOM 1259 C CA . LYS A 1 156 ? 15.486 -5.589 -1.347 1.00 85.69 156 LYS A CA 1
ATOM 1260 C C . LYS A 1 156 ? 14.445 -4.482 -1.412 1.00 85.69 156 LYS A C 1
ATOM 1262 O O . LYS A 1 156 ? 14.615 -3.500 -2.136 1.00 85.69 156 LYS A O 1
ATOM 1267 N N . LEU A 1 157 ? 13.374 -4.631 -0.636 1.00 89.38 157 LEU A N 1
ATOM 1268 C CA . LEU A 1 157 ? 12.358 -3.596 -0.495 1.00 89.38 157 LEU A CA 1
ATOM 1269 C C . LEU A 1 157 ? 12.972 -2.347 0.156 1.00 89.38 157 LEU A C 1
ATOM 1271 O O . LEU A 1 157 ? 13.538 -2.419 1.246 1.00 89.38 157 LEU A O 1
ATOM 1275 N N . TYR A 1 158 ? 12.832 -1.195 -0.501 1.00 89.56 158 TYR A N 1
ATOM 1276 C CA . TYR A 1 158 ? 13.347 0.077 0.017 1.00 89.56 158 TYR A CA 1
ATOM 1277 C C . TYR A 1 158 ? 12.242 1.073 0.390 1.00 89.56 158 TYR A C 1
ATOM 1279 O O . TYR A 1 158 ? 12.454 1.916 1.259 1.00 89.56 158 TYR A O 1
ATOM 1287 N N . GLN A 1 159 ? 11.078 1.017 -0.259 1.00 89.94 159 GLN A N 1
ATOM 1288 C CA . GLN A 1 159 ? 9.992 1.967 -0.036 1.00 89.94 159 GLN A CA 1
ATOM 1289 C C . GLN A 1 159 ? 8.652 1.384 -0.486 1.00 89.94 159 GLN A C 1
ATOM 1291 O O . GLN A 1 159 ? 8.564 0.807 -1.568 1.00 89.94 159 GLN A O 1
ATOM 1296 N N . ILE A 1 160 ? 7.611 1.612 0.314 1.00 91.50 160 ILE A N 1
ATOM 1297 C CA . ILE A 1 160 ? 6.207 1.390 -0.043 1.00 91.50 160 ILE A CA 1
ATOM 1298 C C . ILE A 1 160 ? 5.483 2.732 0.071 1.00 91.50 160 ILE A C 1
ATOM 1300 O O . ILE A 1 160 ? 5.571 3.412 1.097 1.00 91.50 160 ILE A O 1
ATOM 1304 N N . LYS A 1 161 ? 4.784 3.126 -0.997 1.00 91.81 161 LYS A N 1
ATOM 1305 C CA . LYS A 1 161 ? 3.949 4.331 -1.046 1.00 91.81 161 LYS A CA 1
ATOM 1306 C C . LYS A 1 161 ? 2.483 3.952 -1.188 1.00 91.81 161 LYS A C 1
ATOM 1308 O O . LYS A 1 161 ? 2.146 3.138 -2.041 1.00 91.81 161 LYS A O 1
ATOM 1313 N N . LEU A 1 162 ? 1.616 4.649 -0.461 1.00 89.00 162 LEU A N 1
ATOM 1314 C CA . LEU A 1 162 ? 0.159 4.554 -0.580 1.00 89.00 162 LEU A CA 1
ATOM 1315 C C . LEU A 1 162 ? -0.334 5.396 -1.770 1.00 89.00 162 LEU A C 1
ATOM 1317 O O . LEU A 1 162 ? -1.093 6.364 -1.645 1.00 89.00 162 LEU A O 1
ATOM 1321 N N . GLY A 1 163 ? 0.169 5.098 -2.965 1.00 87.75 163 GLY A N 1
ATOM 1322 C CA . GLY A 1 163 ? -0.159 5.839 -4.175 1.00 87.75 163 GLY A CA 1
ATOM 1323 C C . GLY A 1 163 ? 0.475 5.270 -5.435 1.00 87.75 163 GLY A C 1
ATOM 1324 O O . GLY A 1 163 ? 1.283 4.350 -5.401 1.00 87.75 163 GLY A O 1
ATOM 1325 N N . THR A 1 164 ? 0.085 5.832 -6.575 1.00 88.94 164 THR A N 1
ATOM 1326 C CA . THR A 1 164 ? 0.608 5.423 -7.883 1.00 88.94 164 THR A CA 1
ATOM 1327 C C . THR A 1 164 ? 1.970 6.058 -8.153 1.00 88.94 164 THR A C 1
ATOM 1329 O O . THR A 1 164 ? 2.275 7.117 -7.608 1.00 88.94 164 THR A O 1
ATOM 1332 N N . LEU A 1 165 ? 2.746 5.477 -9.074 1.00 84.50 165 LEU A N 1
ATOM 1333 C CA . LEU A 1 165 ? 4.075 5.968 -9.467 1.00 84.50 165 LEU A CA 1
ATOM 1334 C C . LEU A 1 165 ? 4.108 7.473 -9.807 1.00 84.50 165 LEU A C 1
ATOM 1336 O O . LEU A 1 165 ? 5.045 8.167 -9.424 1.00 84.50 165 LEU A O 1
ATOM 1340 N N . ASP A 1 166 ? 3.068 7.984 -10.470 1.00 84.94 166 ASP A N 1
ATOM 1341 C CA . ASP A 1 166 ? 2.981 9.387 -10.904 1.00 84.94 166 ASP A CA 1
ATOM 1342 C C . ASP A 1 166 ? 2.723 10.388 -9.760 1.00 84.94 166 ASP A C 1
ATOM 1344 O O . ASP A 1 166 ? 2.683 11.595 -9.990 1.00 84.94 166 ASP A O 1
ATOM 1348 N N . GLN A 1 167 ? 2.509 9.917 -8.527 1.00 87.81 167 GLN A N 1
ATOM 1349 C CA . GLN A 1 167 ? 2.185 10.755 -7.371 1.00 87.81 167 GLN A CA 1
ATOM 1350 C C . GLN A 1 167 ? 3.382 10.839 -6.415 1.00 87.81 167 GLN A C 1
ATOM 1352 O O . GLN A 1 167 ? 3.487 10.053 -5.468 1.00 87.81 167 GLN A O 1
ATOM 1357 N N . PRO A 1 168 ? 4.296 11.808 -6.607 1.00 85.06 168 PRO A N 1
ATOM 1358 C CA . PRO A 1 168 ? 5.512 11.890 -5.802 1.00 85.06 168 PRO A CA 1
ATOM 1359 C C . PRO A 1 168 ? 5.222 12.178 -4.324 1.00 85.06 168 PRO A C 1
ATOM 1361 O O . PRO A 1 168 ? 5.934 11.658 -3.462 1.00 85.06 168 PRO A O 1
ATOM 1364 N N . HIS A 1 169 ? 4.161 12.941 -4.046 1.00 88.12 169 HIS A N 1
ATOM 1365 C CA . HIS A 1 169 ? 3.748 13.395 -2.714 1.00 88.12 169 HIS A CA 1
ATOM 1366 C C . HIS A 1 169 ? 2.811 12.423 -1.976 1.00 88.12 169 HIS A C 1
ATOM 1368 O O . HIS A 1 169 ? 2.232 12.801 -0.963 1.00 88.12 169 HIS A O 1
ATOM 1374 N N . ALA A 1 170 ? 2.608 11.202 -2.486 1.00 89.44 170 ALA A N 1
ATOM 1375 C CA . ALA A 1 170 ? 1.835 10.194 -1.766 1.00 89.44 170 ALA A CA 1
ATOM 1376 C C . ALA A 1 170 ? 2.527 9.810 -0.447 1.00 89.44 170 ALA A C 1
ATOM 1378 O O . ALA A 1 170 ? 3.757 9.796 -0.362 1.00 89.44 170 ALA A O 1
ATOM 1379 N N . GLU A 1 171 ? 1.724 9.487 0.566 1.00 89.12 171 GLU A N 1
ATOM 1380 C CA . GLU A 1 171 ? 2.215 9.069 1.877 1.00 89.12 171 GLU A CA 1
ATOM 1381 C C . GLU A 1 171 ? 3.034 7.778 1.769 1.00 89.12 171 GLU A C 1
ATOM 1383 O O . GLU A 1 171 ? 2.6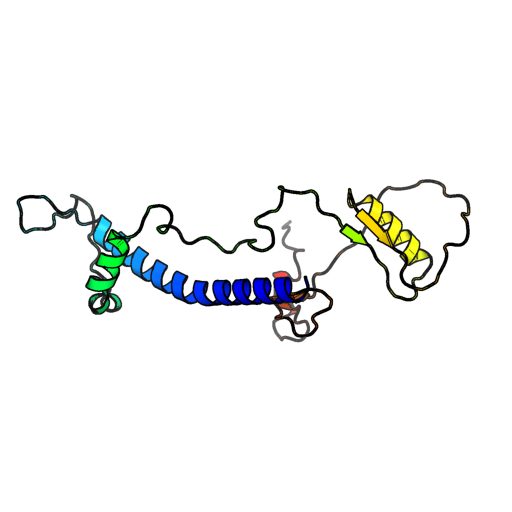95 6.856 1.021 1.00 89.12 171 GLU A O 1
ATOM 1388 N N . ASN A 1 172 ? 4.139 7.728 2.512 1.00 90.94 172 ASN A N 1
ATOM 1389 C CA . ASN A 1 172 ? 4.976 6.540 2.590 1.00 90.94 172 ASN A CA 1
ATOM 1390 C C . ASN A 1 172 ? 4.462 5.651 3.722 1.00 90.94 172 ASN A C 1
ATOM 1392 O O . ASN A 1 172 ? 4.422 6.093 4.867 1.00 90.94 172 ASN A O 1
ATOM 1396 N N . GLU A 1 173 ? 4.142 4.402 3.410 1.00 88.19 173 GLU A N 1
ATOM 1397 C CA . GLU A 1 173 ? 3.825 3.390 4.417 1.00 88.19 173 GLU A CA 1
ATOM 1398 C C . GLU A 1 173 ? 5.106 2.848 5.051 1.00 88.19 173 GLU A C 1
ATOM 1400 O O . GLU A 1 173 ? 5.250 2.798 6.270 1.00 88.19 173 GLU A O 1
ATOM 1405 N N . PHE A 1 174 ? 6.085 2.517 4.208 1.00 88.56 174 PHE A N 1
ATOM 1406 C CA . PHE A 1 174 ? 7.373 1.998 4.637 1.00 88.56 174 PHE A CA 1
ATOM 1407 C C . PHE A 1 174 ? 8.507 2.690 3.888 1.00 88.56 174 PHE A C 1
ATOM 1409 O O . PHE A 1 174 ? 8.419 2.947 2.687 1.00 88.56 174 PHE A O 1
ATOM 1416 N N . VAL A 1 175 ? 9.597 2.978 4.597 1.00 90.25 175 VAL A N 1
ATOM 1417 C CA . VAL A 1 175 ? 10.850 3.470 4.016 1.00 90.25 175 VAL A CA 1
ATOM 1418 C C . VAL A 1 175 ? 12.003 2.796 4.741 1.00 90.25 175 VAL A C 1
ATOM 1420 O O . VAL A 1 175 ? 12.090 2.856 5.968 1.00 90.25 175 VAL A O 1
ATOM 1423 N N . LEU A 1 176 ? 12.922 2.208 3.982 1.00 87.94 176 LEU A N 1
ATOM 1424 C CA . LEU A 1 176 ? 14.171 1.678 4.499 1.00 87.94 176 LEU A CA 1
ATOM 1425 C C . LEU A 1 176 ? 15.058 2.840 4.956 1.00 87.94 176 LEU A C 1
ATOM 1427 O O . LEU A 1 176 ? 15.594 3.606 4.154 1.00 87.94 176 LEU A O 1
ATOM 1431 N N . ARG A 1 177 ? 15.210 2.978 6.273 1.00 86.56 177 ARG A N 1
ATOM 1432 C CA . ARG A 1 177 ? 16.033 4.021 6.892 1.00 86.56 177 ARG A CA 1
ATOM 1433 C C . ARG A 1 177 ? 17.432 3.485 7.175 1.00 86.56 177 ARG A C 1
ATOM 1435 O O . ARG A 1 177 ? 17.696 2.979 8.257 1.00 86.56 177 ARG A O 1
ATOM 1442 N N . SER A 1 178 ? 18.333 3.622 6.208 1.00 84.19 178 SER A N 1
ATOM 1443 C CA . SER A 1 178 ? 19.704 3.096 6.317 1.00 84.19 178 SER A CA 1
ATOM 1444 C C . SER A 1 178 ? 20.592 3.849 7.313 1.00 84.19 178 SER A C 1
ATOM 1446 O O . SER A 1 178 ? 21.566 3.293 7.807 1.00 84.19 178 SER A O 1
ATOM 1448 N N . TYR A 1 179 ? 20.267 5.110 7.610 1.00 86.12 179 TYR A N 1
ATOM 1449 C CA . TYR A 1 179 ? 21.117 6.015 8.393 1.00 86.12 179 TYR A CA 1
ATOM 1450 C C . TYR A 1 179 ? 20.602 6.272 9.818 1.00 86.12 179 TYR A C 1
ATOM 1452 O O . TYR A 1 179 ? 20.945 7.281 10.427 1.00 86.12 179 TYR A O 1
ATOM 1460 N N . THR A 1 180 ? 19.763 5.390 10.368 1.00 87.19 180 THR A N 1
ATOM 1461 C CA . THR A 1 180 ? 19.388 5.440 11.790 1.00 87.19 180 THR A CA 1
ATOM 1462 C C . THR A 1 180 ? 20.344 4.585 12.618 1.00 87.19 180 THR A C 1
ATOM 1464 O O . THR A 1 180 ? 20.848 3.565 12.157 1.00 87.19 180 THR A O 1
ATOM 1467 N N . ASN A 1 181 ? 20.588 4.972 13.870 1.00 80.94 181 ASN A N 1
ATOM 1468 C CA . ASN A 1 181 ? 21.507 4.246 14.756 1.00 80.94 181 ASN A CA 1
ATOM 1469 C C . ASN A 1 181 ? 21.093 2.765 14.953 1.00 80.94 181 ASN A C 1
ATOM 1471 O O . ASN A 1 181 ? 21.926 1.870 15.049 1.00 80.94 181 ASN A O 1
ATOM 1475 N N . SER A 1 182 ? 19.785 2.484 14.923 1.00 79.25 182 SER A N 1
ATOM 1476 C CA . SER A 1 182 ? 19.216 1.133 14.999 1.00 79.25 182 SER A CA 1
ATOM 1477 C C . SER A 1 182 ? 19.059 0.422 13.646 1.00 79.25 182 SER A C 1
ATOM 1479 O O . SER A 1 182 ? 18.572 -0.707 13.625 1.00 79.25 182 SER A O 1
ATOM 1481 N N . ALA A 1 183 ? 19.475 1.023 12.523 1.00 70.19 183 ALA A N 1
ATOM 1482 C CA . ALA A 1 183 ? 19.246 0.479 11.179 1.00 70.19 183 ALA A CA 1
ATOM 1483 C C . ALA A 1 183 ? 19.793 -0.945 11.006 1.00 70.19 183 ALA A C 1
ATOM 1485 O O . ALA A 1 183 ? 19.133 -1.791 10.411 1.00 70.19 183 ALA A O 1
ATOM 1486 N N . LYS A 1 184 ? 20.963 -1.232 11.591 1.00 67.56 184 LYS A N 1
ATOM 1487 C CA . LYS A 1 184 ? 21.607 -2.556 11.543 1.00 67.56 184 LYS A CA 1
ATOM 1488 C C . LYS A 1 184 ? 20.935 -3.617 12.427 1.00 67.56 184 LYS A C 1
ATOM 1490 O O . LYS A 1 184 ? 21.257 -4.786 12.298 1.00 67.56 184 LYS A O 1
ATOM 1495 N N . ARG A 1 185 ? 20.042 -3.218 13.342 1.00 65.50 185 ARG A N 1
ATOM 1496 C CA . ARG A 1 185 ? 19.326 -4.113 14.273 1.00 65.50 185 ARG A CA 1
ATOM 1497 C C . ARG A 1 185 ? 17.885 -4.402 13.841 1.00 65.50 185 ARG A C 1
ATOM 1499 O O . ARG A 1 185 ? 17.220 -5.233 14.449 1.00 65.50 185 ARG A O 1
ATOM 1506 N N . SER A 1 186 ? 17.379 -3.697 12.829 1.00 61.69 186 SER A N 1
ATOM 1507 C CA . SER A 1 186 ? 16.011 -3.863 12.341 1.00 61.69 186 SER A CA 1
ATOM 1508 C C . SER A 1 186 ? 15.891 -5.146 11.509 1.00 61.69 186 SER A C 1
ATOM 1510 O O . SER A 1 186 ? 16.224 -5.152 10.325 1.00 61.69 186 SER A O 1
ATOM 1512 N N . LYS A 1 187 ? 15.386 -6.223 12.128 1.00 59.28 187 LYS A N 1
ATOM 1513 C CA . LYS A 1 187 ? 15.189 -7.551 11.508 1.00 59.28 187 LYS A CA 1
ATOM 1514 C C . LYS A 1 187 ? 14.268 -7.544 10.277 1.00 59.28 187 LYS A C 1
ATOM 1516 O O . LYS A 1 187 ? 14.339 -8.455 9.466 1.00 59.28 187 LYS A O 1
ATOM 1521 N N . LEU A 1 188 ? 13.469 -6.492 10.062 1.00 57.59 188 LEU A N 1
ATOM 1522 C CA . LEU A 1 188 ? 12.664 -6.356 8.837 1.00 57.59 188 LEU A CA 1
ATOM 1523 C C . LEU A 1 188 ? 13.531 -6.203 7.564 1.00 57.59 188 LEU A C 1
ATOM 1525 O O . LEU A 1 188 ? 13.018 -6.333 6.458 1.00 57.59 188 LEU A O 1
ATOM 1529 N N . ALA A 1 189 ? 14.827 -5.890 7.712 1.00 51.88 189 ALA A N 1
ATOM 1530 C CA . ALA A 1 189 ? 15.773 -5.668 6.614 1.00 51.88 189 ALA A CA 1
ATOM 1531 C C . ALA A 1 189 ? 16.800 -6.802 6.405 1.00 51.88 189 ALA A C 1
ATOM 1533 O O . ALA A 1 189 ? 17.586 -6.717 5.456 1.00 51.88 189 ALA A O 1
ATOM 1534 N N . THR A 1 190 ? 16.809 -7.819 7.271 1.00 44.25 190 THR A N 1
ATOM 1535 C CA . THR A 1 190 ? 17.716 -8.978 7.229 1.00 44.25 190 THR A CA 1
ATOM 1536 C C . THR A 1 190 ? 16.944 -10.199 7.728 1.00 44.25 190 THR A C 1
ATOM 1538 O O . THR A 1 190 ? 16.860 -10.434 8.932 1.00 44.25 190 THR A O 1
ATOM 1541 N N . ALA A 1 191 ? 16.329 -10.927 6.798 1.00 44.41 191 ALA A N 1
ATOM 1542 C CA . ALA A 1 191 ? 15.653 -12.196 7.062 1.00 44.41 191 ALA A CA 1
ATOM 1543 C C . ALA A 1 191 ? 16.599 -13.395 6.862 1.00 44.41 191 ALA A C 1
ATOM 1545 O O . ALA A 1 191 ? 16.152 -14.464 6.468 1.00 44.41 191 ALA A O 1
ATOM 1546 N N . GLU A 1 192 ? 17.895 -13.211 7.106 1.00 51.94 192 GLU A N 1
ATOM 1547 C CA . GLU A 1 192 ? 18.883 -14.284 7.037 1.00 51.94 192 GLU A CA 1
ATOM 1548 C C . GLU A 1 192 ? 19.740 -14.245 8.307 1.00 51.94 192 GLU A C 1
ATOM 1550 O O . GLU A 1 192 ? 20.074 -13.164 8.801 1.00 51.94 192 GLU A O 1
ATOM 1555 N N . ASP A 1 193 ? 20.019 -15.448 8.814 1.00 47.88 193 ASP A N 1
ATOM 1556 C CA . ASP A 1 193 ? 20.907 -15.806 9.929 1.00 47.88 193 ASP A CA 1
ATOM 1557 C C . ASP A 1 193 ? 20.279 -15.953 11.328 1.00 47.88 193 ASP A C 1
ATOM 1559 O O . ASP A 1 193 ? 20.777 -15.425 12.319 1.00 47.88 193 ASP A O 1
ATOM 1563 N N . GLU A 1 194 ? 19.226 -16.769 11.434 1.00 43.97 194 GLU A N 1
ATOM 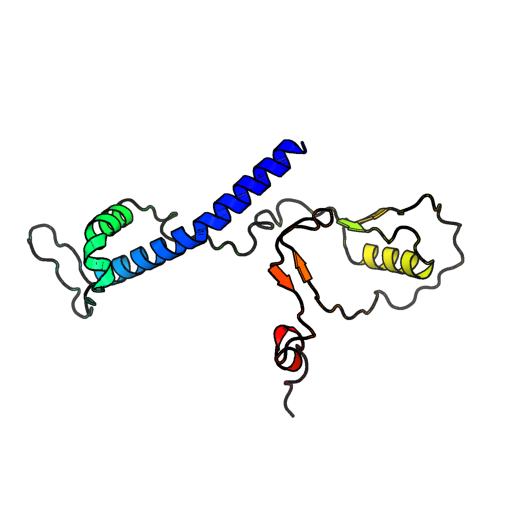1564 C CA . GLU A 1 194 ? 19.000 -17.616 12.620 1.00 43.97 194 GLU A CA 1
ATOM 1565 C C . GLU A 1 194 ? 18.608 -19.043 12.172 1.00 43.97 194 GLU A C 1
ATOM 1567 O O . GLU A 1 194 ? 17.531 -19.537 12.492 1.00 43.97 194 GLU A O 1
ATOM 1572 N N . GLU A 1 195 ? 19.485 -19.722 11.422 1.00 38.09 195 GLU A N 1
ATOM 1573 C CA . GLU A 1 195 ? 19.542 -21.191 11.449 1.00 38.09 195 GLU A CA 1
ATOM 1574 C C . GLU A 1 195 ? 20.730 -21.602 12.319 1.00 38.09 195 GLU A C 1
ATOM 1576 O O . GLU A 1 195 ? 21.896 -21.398 11.988 1.00 38.09 195 GLU A O 1
ATOM 1581 N N . GLN A 1 196 ? 20.387 -22.114 13.496 1.00 36.59 196 GLN A N 1
ATOM 1582 C CA . GLN A 1 196 ? 21.292 -22.705 14.465 1.00 36.59 196 GLN A CA 1
ATOM 1583 C C . GLN A 1 196 ? 21.809 -24.049 13.934 1.00 36.59 196 GLN A C 1
ATOM 1585 O O . GLN A 1 196 ? 21.011 -24.960 13.708 1.00 36.59 196 GLN A O 1
ATOM 1590 N N . GLN A 1 197 ? 23.132 -24.187 13.834 1.00 31.48 197 GLN A N 1
ATOM 1591 C CA . GLN A 1 197 ? 23.867 -25.383 14.259 1.00 31.48 197 GLN A CA 1
ATOM 1592 C C . GLN A 1 197 ? 25.121 -24.950 15.012 1.00 31.48 197 GLN A C 1
ATOM 1594 O O . GLN A 1 197 ? 25.798 -24.011 14.537 1.00 31.48 197 GLN A O 1
#